Protein AF-A0A1D1ZTF1-F1 (afdb_monomer)

pLDDT: mean 76.75, std 24.44, range [28.95, 98.69]

Structure (mmCIF, N/CA/C/O backbone):
data_AF-A0A1D1ZTF1-F1
#
_entry.id   AF-A0A1D1ZTF1-F1
#
loop_
_atom_site.group_PDB
_atom_site.id
_atom_site.type_symbol
_atom_site.label_atom_id
_atom_site.label_alt_id
_atom_site.label_comp_id
_atom_site.label_asym_id
_atom_site.label_entity_id
_atom_site.label_seq_id
_atom_site.pdbx_PDB_ins_code
_atom_site.Cartn_x
_atom_site.Cartn_y
_atom_site.Cartn_z
_atom_site.occupancy
_atom_site.B_iso_or_equiv
_atom_site.auth_seq_id
_atom_site.auth_comp_id
_atom_site.auth_asym_id
_atom_site.auth_atom_id
_atom_site.pdbx_PDB_model_num
ATOM 1 N N . MET A 1 1 ? 38.968 45.040 3.409 1.00 36.75 1 MET A N 1
ATOM 2 C CA . MET A 1 1 ? 38.190 45.814 2.421 1.00 36.75 1 MET A CA 1
ATOM 3 C C . MET A 1 1 ? 37.223 44.841 1.769 1.00 36.75 1 MET A C 1
ATOM 5 O O . MET A 1 1 ? 37.708 43.877 1.209 1.00 36.75 1 MET A O 1
ATOM 9 N N . SER A 1 2 ? 35.902 44.913 1.820 1.00 35.38 2 SER A N 1
ATOM 10 C CA . SER A 1 2 ? 34.910 45.641 2.610 1.00 35.38 2 SER A CA 1
ATOM 11 C C . SER A 1 2 ? 33.623 44.816 2.429 1.00 35.38 2 SER A C 1
ATOM 13 O O . SER A 1 2 ? 33.361 44.364 1.317 1.00 35.38 2 SER A O 1
ATOM 15 N N . ALA A 1 3 ? 32.843 44.599 3.491 1.00 38.47 3 ALA A N 1
ATOM 16 C CA . ALA A 1 3 ? 31.420 44.255 3.351 1.00 38.47 3 ALA A CA 1
ATOM 17 C C . ALA A 1 3 ? 30.650 45.494 2.837 1.00 38.47 3 ALA A C 1
ATOM 19 O O . ALA A 1 3 ? 31.209 46.597 2.889 1.00 38.47 3 ALA A O 1
ATOM 20 N N . PRO A 1 4 ? 29.412 45.348 2.322 1.00 57.78 4 PRO A N 1
ATOM 21 C CA . PRO A 1 4 ? 28.210 45.328 3.190 1.00 57.78 4 PRO A CA 1
ATOM 22 C C . PRO A 1 4 ? 27.121 44.341 2.679 1.00 57.78 4 PRO A C 1
ATOM 24 O O . PRO A 1 4 ? 27.116 43.972 1.514 1.00 57.78 4 PRO A O 1
ATOM 27 N N . GLN A 1 5 ? 26.300 43.672 3.501 1.00 52.47 5 GLN A N 1
ATOM 28 C CA . GLN A 1 5 ? 25.109 44.107 4.265 1.00 52.47 5 GLN A CA 1
ATOM 29 C C . GLN A 1 5 ? 24.043 44.920 3.505 1.00 52.47 5 GLN A C 1
ATOM 31 O O . GLN A 1 5 ? 24.325 46.028 3.064 1.00 52.47 5 GLN A O 1
ATOM 36 N N . THR A 1 6 ? 22.810 44.378 3.459 1.00 40.84 6 THR A N 1
ATOM 37 C CA . THR A 1 6 ? 21.447 44.994 3.529 1.00 40.84 6 THR A CA 1
ATOM 38 C C . THR A 1 6 ? 20.424 44.033 2.882 1.00 40.84 6 THR A C 1
ATOM 40 O O . THR A 1 6 ? 20.811 43.244 2.031 1.00 40.84 6 THR A O 1
ATOM 43 N N . LEU A 1 7 ? 19.107 44.040 3.116 1.00 35.97 7 LEU A N 1
ATOM 44 C CA . LEU A 1 7 ? 18.221 44.152 4.288 1.00 35.97 7 LEU A CA 1
ATOM 45 C C . LEU A 1 7 ? 16.784 43.839 3.766 1.00 35.97 7 LEU A C 1
ATOM 47 O O . LEU A 1 7 ? 16.438 44.305 2.689 1.00 35.97 7 LEU A O 1
ATOM 51 N N . SER A 1 8 ? 15.970 43.139 4.568 1.00 35.19 8 SER A N 1
ATOM 52 C CA . SER A 1 8 ? 14.495 43.227 4.755 1.00 35.19 8 SER A CA 1
ATOM 53 C C . SER A 1 8 ? 13.398 43.021 3.677 1.00 35.19 8 SER A C 1
ATOM 55 O O . SER A 1 8 ? 13.511 43.412 2.522 1.00 35.19 8 SER A O 1
ATOM 57 N N . CYS A 1 9 ? 12.253 42.566 4.243 1.00 29.69 9 CYS A N 1
ATOM 58 C CA . CYS A 1 9 ? 10.810 42.718 3.909 1.00 29.69 9 CYS A CA 1
ATOM 59 C C . CYS A 1 9 ? 10.133 41.423 3.415 1.00 29.69 9 CYS A C 1
ATOM 61 O O . CYS A 1 9 ? 10.330 41.007 2.284 1.00 29.69 9 CYS A O 1
ATOM 63 N N . ILE A 1 10 ? 9.453 40.634 4.264 1.00 37.91 10 ILE A N 1
ATOM 64 C CA . ILE A 1 10 ? 8.100 40.818 4.855 1.00 37.91 10 ILE A CA 1
ATOM 65 C C . ILE A 1 10 ? 7.046 41.275 3.834 1.00 37.91 10 ILE A C 1
ATOM 67 O O . ILE A 1 10 ? 6.979 42.454 3.503 1.00 37.91 10 ILE A O 1
ATOM 71 N N . ALA A 1 11 ? 6.144 40.357 3.466 1.00 39.59 11 ALA A N 1
ATOM 72 C CA . ALA A 1 11 ? 4.763 40.671 3.100 1.00 39.59 11 ALA A CA 1
ATOM 73 C C . ALA A 1 11 ? 3.834 39.497 3.470 1.00 39.59 11 ALA A C 1
ATOM 75 O O . ALA A 1 11 ? 3.858 38.436 2.849 1.00 39.59 11 ALA A O 1
ATOM 76 N N . LEU A 1 12 ? 3.032 39.715 4.518 1.00 35.59 12 LEU A N 1
ATOM 77 C CA . LEU A 1 12 ? 1.797 38.989 4.816 1.00 35.59 12 LEU A CA 1
ATOM 78 C C . LEU A 1 12 ? 0.781 39.228 3.688 1.00 35.59 12 LEU A C 1
ATOM 80 O O . LEU A 1 12 ? 0.573 40.376 3.300 1.00 35.59 12 LEU A O 1
ATOM 84 N N . LEU A 1 13 ? 0.032 38.198 3.294 1.00 39.81 13 LEU A N 1
ATOM 85 C CA . LEU A 1 13 ? -1.331 38.389 2.796 1.00 39.81 13 LEU A CA 1
ATOM 86 C C . LEU A 1 13 ? -2.253 37.318 3.377 1.00 39.81 13 LEU A C 1
ATOM 88 O O . LEU A 1 13 ? -2.226 36.152 2.996 1.00 39.81 13 LEU A O 1
ATOM 92 N N . ALA A 1 14 ? -3.060 37.762 4.337 1.00 36.38 14 ALA A N 1
ATOM 93 C CA . ALA A 1 14 ? -4.269 37.099 4.779 1.00 36.38 14 ALA A CA 1
ATOM 94 C C . ALA A 1 14 ? -5.395 37.438 3.793 1.00 36.38 14 ALA A C 1
ATOM 96 O O . ALA A 1 14 ? -5.600 38.611 3.480 1.00 36.38 14 ALA A O 1
ATOM 97 N N . LEU A 1 15 ? -6.152 36.435 3.348 1.00 41.47 15 LEU A N 1
ATOM 98 C CA . LEU A 1 15 ? -7.453 36.645 2.723 1.00 41.47 15 LEU A CA 1
ATOM 99 C C . LEU A 1 15 ? -8.479 35.789 3.464 1.00 41.47 15 LEU A C 1
ATOM 101 O O . LEU A 1 15 ? -8.418 34.561 3.453 1.00 41.47 15 LEU A O 1
ATOM 105 N N . ALA A 1 16 ? -9.376 36.473 4.165 1.00 36.28 16 ALA A N 1
ATOM 106 C CA . ALA A 1 16 ? -10.476 35.900 4.913 1.00 36.28 16 ALA A CA 1
ATOM 107 C C . ALA A 1 16 ? -11.794 36.073 4.146 1.00 36.28 16 ALA A C 1
ATOM 109 O O . ALA A 1 16 ? -12.020 37.109 3.528 1.00 36.28 16 ALA A O 1
ATOM 110 N N . CYS A 1 17 ? -12.652 35.066 4.322 1.00 32.75 17 CYS A N 1
ATOM 111 C CA . CYS A 1 17 ? -14.116 35.089 4.321 1.00 32.75 17 CYS A CA 1
ATOM 112 C C . CYS A 1 17 ? -14.867 35.565 3.071 1.00 32.75 17 CYS A C 1
ATOM 114 O O . CYS A 1 17 ? -14.854 36.740 2.734 1.00 32.75 17 CYS A O 1
ATOM 116 N N . LEU A 1 18 ? -15.719 34.673 2.551 1.00 35.53 18 LEU A N 1
ATOM 117 C CA . LEU A 1 18 ? -17.152 34.942 2.368 1.00 35.53 18 LEU A CA 1
ATOM 118 C C . LEU A 1 18 ? -17.914 33.622 2.159 1.00 35.53 18 LEU A C 1
ATOM 120 O O . LEU A 1 18 ? -17.693 32.902 1.191 1.00 35.53 18 LEU A O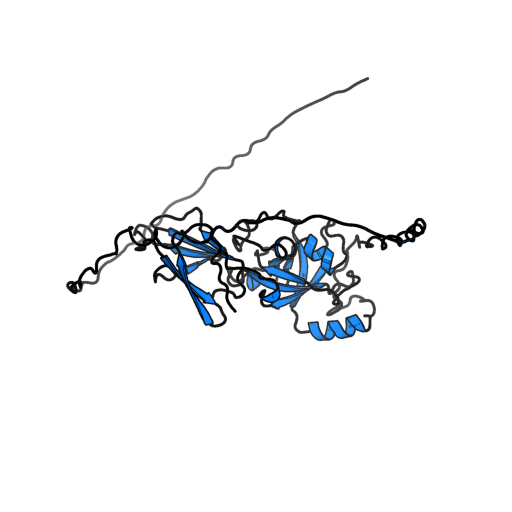 1
ATOM 124 N N . ALA A 1 19 ? -18.822 33.330 3.089 1.00 39.84 19 ALA A N 1
ATOM 125 C CA . ALA A 1 19 ? -19.898 32.353 2.956 1.00 39.84 19 ALA A CA 1
ATOM 126 C C . ALA A 1 19 ? -21.241 33.099 2.900 1.00 39.84 19 ALA A C 1
ATOM 128 O O . ALA A 1 19 ? -21.369 34.166 3.507 1.00 39.84 19 ALA A O 1
ATOM 129 N N . PRO A 1 20 ? -22.257 32.515 2.249 1.00 51.19 20 PRO A N 1
ATOM 130 C CA . PRO A 1 20 ? -23.632 32.576 2.754 1.00 51.19 20 PRO A CA 1
ATOM 131 C C . PRO A 1 20 ? -24.254 31.161 2.786 1.00 51.19 20 PRO A C 1
ATOM 133 O O . PRO A 1 20 ? -24.055 30.357 1.885 1.00 51.19 20 PRO A O 1
ATOM 136 N N . ALA A 1 21 ? -24.802 30.715 3.917 1.00 35.00 21 ALA A N 1
ATOM 137 C CA . ALA A 1 21 ? -26.172 30.931 4.405 1.00 35.00 21 ALA A CA 1
ATOM 138 C C . ALA A 1 21 ? -27.241 30.011 3.764 1.00 35.00 21 ALA A C 1
ATOM 140 O O . ALA A 1 21 ? -27.711 30.244 2.660 1.00 35.00 21 ALA A O 1
ATOM 141 N N . ALA A 1 22 ? -27.618 29.002 4.561 1.00 36.59 22 ALA A N 1
ATOM 142 C CA . ALA A 1 22 ? -28.961 28.494 4.873 1.00 36.59 22 ALA A CA 1
ATOM 143 C C . ALA A 1 22 ? -29.996 28.200 3.764 1.00 36.59 22 ALA A C 1
ATOM 145 O O . ALA A 1 22 ? -30.512 29.097 3.108 1.00 36.59 22 ALA A O 1
ATOM 146 N N . ALA A 1 23 ? -30.503 26.960 3.779 1.00 36.34 23 ALA A N 1
ATOM 147 C CA . ALA A 1 23 ? -31.924 26.682 3.568 1.00 36.34 23 ALA A CA 1
ATOM 148 C C . ALA A 1 23 ? -32.371 25.476 4.414 1.00 36.34 23 ALA A C 1
ATOM 150 O O . ALA A 1 23 ? -31.732 24.426 4.430 1.00 36.34 23 ALA A O 1
ATOM 151 N N . ALA A 1 24 ? -33.460 25.681 5.152 1.00 35.94 24 ALA A N 1
ATOM 152 C CA . ALA A 1 24 ? -34.130 24.732 6.030 1.00 35.94 24 ALA A CA 1
ATOM 153 C C . ALA A 1 24 ? -35.069 23.789 5.252 1.00 35.94 24 ALA A C 1
ATOM 155 O O . ALA A 1 24 ? -35.591 24.165 4.205 1.00 35.94 24 ALA A O 1
ATOM 156 N N . GLY A 1 25 ? -35.354 22.604 5.804 1.00 33.88 25 GLY A N 1
ATOM 157 C CA . GLY A 1 25 ? -36.318 21.663 5.221 1.00 33.88 25 GLY A CA 1
ATOM 158 C C . GLY A 1 25 ? -36.719 20.510 6.146 1.00 33.88 25 GLY A C 1
ATOM 159 O O . GLY A 1 25 ? -36.190 19.416 6.033 1.00 33.88 25 GLY A O 1
ATOM 160 N N . SER A 1 26 ? -37.644 20.803 7.064 1.00 35.59 26 SER A N 1
ATOM 161 C CA . SER A 1 26 ? -38.754 19.967 7.580 1.00 35.59 26 SER A CA 1
ATOM 162 C C . SER A 1 26 ? -38.643 18.431 7.723 1.00 35.59 26 SER A C 1
ATOM 164 O O . SER A 1 26 ? -38.548 17.686 6.752 1.00 35.59 26 SER A O 1
ATOM 166 N N . VAL A 1 27 ? -38.905 17.985 8.960 1.00 40.22 27 VAL A N 1
ATOM 167 C CA . VAL A 1 27 ? -39.308 16.631 9.408 1.00 40.22 27 VAL A CA 1
ATOM 168 C C . VAL A 1 27 ? -40.837 16.449 9.274 1.00 40.22 27 VAL A C 1
ATOM 170 O O . VAL A 1 27 ? -41.570 17.431 9.410 1.00 40.22 27 VAL A O 1
ATOM 173 N N . PRO A 1 28 ? -41.352 15.220 9.052 1.00 52.50 28 PRO A N 1
ATOM 174 C CA . PRO A 1 28 ? -42.219 14.565 10.059 1.00 52.50 28 PRO A CA 1
ATOM 175 C C . PRO A 1 28 ? -41.927 13.042 10.173 1.00 52.50 28 PRO A C 1
ATOM 177 O O . PRO A 1 28 ? -41.668 12.379 9.181 1.00 52.50 28 PRO A O 1
ATOM 180 N N . ARG A 1 29 ? -41.754 12.450 11.365 1.00 37.69 29 ARG A N 1
ATOM 181 C CA . ARG A 1 29 ? -42.732 12.003 12.391 1.00 37.69 29 ARG A CA 1
ATOM 182 C C . ARG A 1 29 ? -43.149 10.513 12.275 1.00 37.69 29 ARG A C 1
ATOM 184 O O . ARG A 1 29 ? -43.946 10.156 11.426 1.00 37.69 29 ARG A O 1
ATOM 191 N N . ALA A 1 30 ? -42.708 9.755 13.290 1.00 35.31 30 ALA A N 1
ATOM 192 C CA . ALA A 1 30 ? -43.351 8.655 14.040 1.00 35.31 30 ALA A CA 1
ATOM 193 C C . ALA A 1 30 ? -43.679 7.282 13.410 1.00 35.31 30 ALA A C 1
ATOM 195 O O . ALA A 1 30 ? -44.481 7.184 12.494 1.00 35.31 30 ALA A O 1
ATOM 196 N N . LEU A 1 31 ? -43.230 6.228 14.116 1.00 38.00 31 LEU A N 1
ATOM 197 C CA . LEU A 1 31 ? -43.927 4.958 14.425 1.00 38.00 31 LEU A CA 1
ATOM 198 C C . LEU A 1 31 ? -43.254 4.358 15.691 1.00 38.00 31 LEU A C 1
ATOM 200 O O . LEU A 1 31 ? -42.045 4.165 15.702 1.00 38.00 31 LEU A O 1
ATOM 204 N N . ARG A 1 32 ? -43.901 4.397 16.872 1.00 36.22 32 ARG A N 1
ATOM 205 C CA . ARG A 1 32 ? -44.591 3.276 17.575 1.00 36.22 32 ARG A CA 1
ATOM 206 C C . ARG A 1 32 ? -43.743 1.992 17.680 1.00 36.22 32 ARG A C 1
ATOM 208 O O . ARG A 1 32 ? -43.503 1.343 16.678 1.00 36.22 32 ARG A O 1
ATOM 215 N N . SER A 1 33 ? -43.131 1.700 18.834 1.00 33.94 33 SER A N 1
ATOM 216 C CA . SER A 1 33 ? -43.660 1.045 20.059 1.00 33.94 33 SER A CA 1
ATOM 217 C C . SER A 1 33 ? -43.757 -0.486 19.985 1.00 33.94 33 SER A C 1
ATOM 219 O O . SER A 1 33 ? -44.618 -0.990 19.272 1.00 33.94 33 SER A O 1
ATOM 221 N N . SER A 1 34 ? -42.943 -1.182 20.790 1.00 36.03 34 SER A N 1
ATOM 222 C CA . SER A 1 34 ? -43.150 -2.481 21.483 1.00 36.03 34 SER A CA 1
ATOM 223 C C . SER A 1 34 ? -41.808 -2.793 22.180 1.00 36.03 34 SER A C 1
ATOM 225 O O . SER A 1 34 ? -40.786 -2.755 21.515 1.00 36.03 34 SER A O 1
ATOM 227 N N . GLY A 1 35 ? -41.646 -2.989 23.488 1.00 31.73 35 GLY A N 1
ATOM 228 C CA . GLY A 1 35 ? -42.541 -3.578 24.474 1.00 31.73 35 GLY A CA 1
ATOM 229 C C . GLY A 1 35 ? -42.132 -5.032 24.716 1.00 31.73 35 GLY A C 1
ATOM 230 O O . GLY A 1 35 ? -42.812 -5.912 24.213 1.00 31.73 35 GLY A O 1
ATOM 231 N N . LEU A 1 36 ? -41.034 -5.282 25.446 1.00 36.34 36 LEU A N 1
ATOM 232 C CA . LEU A 1 36 ? -40.707 -6.591 26.034 1.00 36.34 36 LEU A CA 1
ATOM 233 C C . LEU A 1 36 ? -39.815 -6.413 27.277 1.00 36.34 36 LEU A C 1
ATOM 235 O O . LEU A 1 36 ? -38.816 -5.699 27.256 1.00 36.34 36 LEU A O 1
ATOM 239 N N . ALA A 1 37 ? -40.273 -7.021 28.369 1.00 37.72 37 ALA A N 1
ATOM 240 C CA . ALA A 1 37 ? -39.733 -6.976 29.724 1.00 37.72 37 ALA A CA 1
ATOM 241 C C . ALA A 1 37 ? -38.537 -7.949 29.907 1.00 37.72 37 ALA A C 1
ATOM 243 O O . ALA A 1 37 ? -38.287 -8.775 29.027 1.00 37.72 37 ALA A O 1
ATOM 244 N N . PRO A 1 38 ? -37.787 -7.860 31.025 1.00 38.19 38 PRO A N 1
ATOM 245 C CA . PRO A 1 38 ? -36.425 -8.377 31.130 1.00 38.19 38 PRO A CA 1
ATOM 246 C C . PRO A 1 38 ? -36.368 -9.863 31.503 1.00 38.19 38 PRO A C 1
ATOM 248 O O . PRO A 1 38 ? -37.108 -10.339 32.366 1.00 38.19 38 PRO A O 1
ATOM 251 N N . ALA A 1 39 ? -35.432 -10.586 30.887 1.00 37.16 39 ALA A N 1
ATOM 252 C CA . ALA A 1 39 ? -35.076 -11.942 31.280 1.00 37.16 39 ALA A CA 1
ATOM 253 C C . ALA A 1 39 ? -34.064 -11.935 32.441 1.00 37.16 39 ALA A C 1
ATOM 255 O O . ALA A 1 39 ? -33.098 -11.176 32.461 1.00 37.16 39 ALA A O 1
ATOM 256 N N . ARG A 1 40 ? -34.357 -12.806 33.408 1.00 33.62 40 ARG A N 1
ATOM 257 C CA . ARG A 1 40 ? -33.640 -13.134 34.647 1.00 33.62 40 ARG A CA 1
ATOM 258 C C . ARG A 1 40 ? -32.141 -13.404 34.454 1.00 33.62 40 ARG A C 1
ATOM 260 O O . ARG A 1 40 ? -31.757 -14.169 33.576 1.00 33.62 40 ARG A O 1
ATOM 267 N N . ALA A 1 41 ? -31.344 -12.869 35.378 1.00 34.84 41 ALA A N 1
ATOM 268 C CA . ALA A 1 41 ? -29.961 -13.263 35.634 1.00 34.84 41 ALA A CA 1
ATOM 269 C C . ALA A 1 41 ? -29.879 -14.671 36.262 1.00 34.84 41 ALA A C 1
ATOM 271 O O . ALA A 1 41 ? -30.726 -14.994 37.102 1.00 34.84 41 ALA A O 1
ATOM 272 N N . PRO A 1 42 ? -28.859 -15.475 35.918 1.00 40.91 42 PRO A N 1
ATOM 273 C CA . PRO A 1 42 ? -28.367 -16.547 36.767 1.00 40.91 42 PRO A CA 1
ATOM 274 C C . PRO A 1 42 ? -27.095 -16.146 37.531 1.00 40.91 42 PRO A C 1
ATOM 276 O O . PRO A 1 42 ? -26.385 -15.204 37.181 1.00 40.91 42 PRO A O 1
ATOM 279 N N . ASP A 1 43 ? -26.882 -16.887 38.610 1.00 33.75 43 ASP A N 1
ATOM 280 C CA . ASP A 1 43 ? -26.062 -16.600 39.778 1.00 33.75 43 ASP A CA 1
ATOM 281 C C . ASP A 1 43 ? -24.561 -16.378 39.543 1.00 33.75 43 ASP A C 1
ATOM 283 O O . ASP A 1 43 ? -23.911 -16.994 38.698 1.00 33.75 43 ASP A O 1
ATOM 287 N N . ALA A 1 44 ? -24.006 -15.512 40.393 1.00 35.88 44 ALA A N 1
ATOM 288 C CA . ALA A 1 44 ? -22.583 -15.265 40.541 1.00 35.88 44 ALA A CA 1
ATOM 289 C C . ALA A 1 44 ? -21.863 -16.502 41.105 1.00 35.88 44 ALA A C 1
ATOM 291 O O . ALA A 1 44 ? -22.109 -16.914 42.239 1.00 35.88 44 ALA A O 1
ATOM 292 N N . ALA A 1 45 ? -20.922 -17.050 40.336 1.00 39.44 45 ALA A N 1
ATOM 293 C CA . ALA A 1 45 ? -19.908 -17.964 40.846 1.00 39.44 45 ALA A CA 1
ATOM 294 C C . ALA A 1 45 ? -18.691 -17.155 41.322 1.00 39.44 45 ALA A C 1
ATOM 296 O O . ALA A 1 45 ? -18.168 -16.300 40.608 1.00 39.44 45 ALA A O 1
ATOM 297 N N . ALA A 1 46 ? -18.284 -17.415 42.562 1.00 41.66 46 ALA A N 1
ATOM 298 C CA . ALA A 1 46 ? -17.220 -16.729 43.279 1.00 41.66 46 ALA A CA 1
ATOM 299 C C . ALA A 1 46 ? -15.843 -16.869 42.602 1.00 41.66 46 ALA A C 1
ATOM 301 O O . ALA A 1 46 ? -15.453 -17.955 42.171 1.00 41.66 46 ALA A O 1
ATOM 302 N N . ALA A 1 47 ? -15.087 -15.769 42.571 1.00 40.97 47 ALA A N 1
ATOM 303 C CA . ALA A 1 47 ? -13.677 -15.754 42.195 1.00 40.97 47 ALA A CA 1
ATOM 304 C C . ALA A 1 47 ? -12.792 -16.304 43.338 1.00 40.97 47 ALA A C 1
ATOM 306 O O . ALA A 1 47 ? -13.081 -16.032 44.508 1.00 40.97 47 ALA A O 1
ATOM 307 N N . PRO A 1 48 ? -11.709 -17.045 43.035 1.00 39.62 48 PRO A N 1
ATOM 308 C CA . PRO A 1 48 ? -10.752 -17.509 44.035 1.00 39.62 48 PRO A CA 1
ATOM 309 C C . PRO A 1 48 ? -9.851 -16.367 44.537 1.00 39.62 48 PRO A C 1
ATOM 311 O O . PRO A 1 48 ? -9.510 -15.439 43.804 1.00 39.62 48 PRO A O 1
ATOM 314 N N . THR A 1 49 ? -9.483 -16.445 45.815 1.00 42.59 49 THR A N 1
ATOM 315 C CA . THR A 1 49 ? -8.670 -15.472 46.556 1.00 42.59 49 THR A CA 1
ATOM 316 C C . THR A 1 49 ? -7.173 -15.520 46.187 1.00 42.59 49 THR A C 1
ATOM 318 O O . THR A 1 49 ? -6.699 -16.537 45.677 1.00 42.59 49 THR A O 1
ATOM 321 N N . PRO A 1 50 ? -6.384 -14.458 46.471 1.00 41.81 50 PRO A N 1
ATOM 322 C CA . PRO A 1 50 ? -5.009 -14.275 45.974 1.00 41.81 50 PRO A CA 1
ATOM 323 C C . PRO A 1 50 ? -3.919 -15.101 46.689 1.00 41.81 50 PRO A C 1
ATOM 325 O O . PRO A 1 50 ? -2.759 -14.700 46.707 1.00 41.81 50 PRO A O 1
ATOM 328 N N . GLU A 1 51 ? -4.253 -16.237 47.304 1.00 43.88 51 GLU A N 1
ATOM 329 C CA . GLU A 1 51 ? -3.359 -16.928 48.252 1.00 43.88 51 GLU A CA 1
ATOM 330 C C . GLU A 1 51 ? -2.752 -18.244 47.717 1.00 43.88 51 GLU A C 1
ATOM 332 O O . GLU A 1 51 ? -2.007 -18.916 48.426 1.00 43.88 51 GLU A O 1
ATOM 337 N N . SER A 1 52 ? -3.005 -18.617 46.454 1.00 41.81 52 SER A N 1
ATOM 338 C CA . SER A 1 52 ? -2.558 -19.905 45.885 1.00 41.81 52 SER A CA 1
ATOM 339 C C . SER A 1 52 ? -1.367 -19.850 44.913 1.00 41.81 52 SER A C 1
ATOM 341 O O . SER A 1 52 ? -0.998 -20.884 44.366 1.00 41.81 52 SER A O 1
ATOM 343 N N . LEU A 1 53 ? -0.711 -18.698 44.717 1.00 41.62 53 LEU A N 1
ATOM 344 C CA . LEU A 1 53 ? 0.399 -18.549 43.749 1.00 41.62 53 LEU A CA 1
ATOM 345 C C . LEU A 1 53 ? 1.798 -18.380 44.372 1.00 41.62 53 LEU A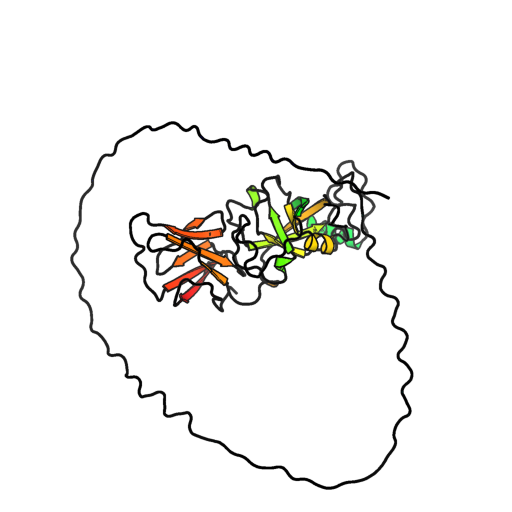 C 1
ATOM 347 O O . LEU A 1 53 ? 2.770 -18.189 43.649 1.00 41.62 53 LEU A O 1
ATOM 351 N N . ALA A 1 54 ? 1.933 -18.488 45.697 1.00 38.84 54 ALA A N 1
ATOM 352 C CA . ALA A 1 54 ? 3.197 -18.236 46.402 1.00 38.84 54 ALA A CA 1
ATOM 353 C C . ALA A 1 54 ? 3.916 -19.494 46.937 1.00 38.84 54 ALA A C 1
ATOM 355 O O . ALA A 1 54 ? 4.831 -19.360 47.748 1.00 38.84 54 ALA A O 1
ATOM 356 N N . ARG A 1 55 ? 3.531 -20.716 46.528 1.00 39.53 55 ARG A N 1
ATOM 357 C CA . ARG A 1 55 ? 4.069 -21.957 47.131 1.00 39.53 55 ARG A CA 1
ATOM 358 C C . ARG A 1 55 ? 4.962 -22.855 46.269 1.00 39.53 55 ARG A C 1
ATOM 360 O O . ARG A 1 55 ? 5.601 -23.718 46.856 1.00 39.53 55 ARG A O 1
ATOM 367 N N . ASP A 1 56 ? 5.129 -22.602 44.970 1.00 39.84 56 ASP A N 1
ATOM 368 C CA . ASP A 1 56 ? 5.819 -23.562 44.078 1.00 39.84 56 ASP A CA 1
ATOM 369 C C . ASP A 1 56 ? 7.153 -23.089 43.460 1.00 39.84 56 ASP A C 1
ATOM 371 O O . ASP A 1 56 ? 7.617 -23.658 42.478 1.00 39.84 56 ASP A O 1
ATOM 375 N N . LEU A 1 57 ? 7.838 -22.093 44.040 1.00 38.16 57 LEU A N 1
ATOM 376 C CA . LEU A 1 57 ? 9.157 -21.633 43.545 1.00 38.16 57 LEU A CA 1
ATOM 377 C C . LEU A 1 57 ? 10.275 -21.626 44.600 1.00 38.16 57 LEU A C 1
ATOM 379 O O . LEU A 1 57 ? 11.241 -20.873 44.498 1.00 38.16 57 LEU A O 1
ATOM 383 N N . ALA A 1 58 ? 10.183 -22.500 45.602 1.00 38.94 58 ALA A N 1
ATOM 384 C CA . ALA A 1 58 ? 11.244 -22.708 46.586 1.00 38.94 58 ALA A CA 1
ATOM 385 C C . ALA A 1 58 ? 11.731 -24.164 46.579 1.00 38.94 58 ALA A C 1
ATOM 387 O O . ALA A 1 58 ? 11.498 -24.909 47.526 1.00 38.94 58 ALA A O 1
ATOM 388 N N . ALA A 1 59 ? 12.426 -24.576 45.515 1.00 36.16 59 ALA A N 1
ATOM 389 C CA . ALA A 1 59 ? 13.280 -25.760 45.557 1.00 36.16 59 ALA A CA 1
ATOM 390 C C . ALA A 1 59 ? 14.403 -25.688 44.509 1.00 36.16 59 ALA A C 1
ATOM 392 O O . ALA A 1 59 ? 14.152 -25.416 43.340 1.00 36.16 59 ALA A O 1
ATOM 393 N N . ALA A 1 60 ? 15.613 -26.028 44.966 1.00 36.06 60 ALA A N 1
ATOM 394 C CA . ALA A 1 60 ? 16.831 -26.347 44.213 1.00 36.06 60 ALA A CA 1
ATOM 395 C C . ALA A 1 60 ? 17.779 -25.190 43.834 1.00 36.06 60 ALA A C 1
ATOM 397 O O . ALA A 1 60 ? 17.971 -24.846 42.672 1.00 36.06 60 ALA A O 1
ATOM 398 N N . SER A 1 61 ? 18.493 -24.688 44.845 1.00 36.88 61 SER A N 1
ATOM 399 C CA . SER A 1 61 ? 19.866 -24.196 44.705 1.00 36.88 61 SER A CA 1
ATOM 400 C C . SER A 1 61 ? 20.851 -25.347 44.961 1.00 36.88 61 SER A C 1
ATOM 402 O O . SER A 1 61 ? 20.809 -25.979 46.015 1.00 36.88 61 SER A O 1
ATOM 404 N N . VAL A 1 62 ? 21.760 -25.619 44.018 1.00 38.59 62 VAL A N 1
ATOM 405 C CA . VAL A 1 62 ? 22.957 -26.444 44.256 1.00 38.59 62 VAL A CA 1
ATOM 406 C C . VAL A 1 62 ? 24.167 -25.754 43.631 1.00 38.59 62 VAL A C 1
ATOM 408 O O . VAL A 1 62 ? 24.196 -25.458 42.441 1.00 38.59 62 VAL A O 1
ATOM 411 N N . SER A 1 63 ? 25.147 -25.494 44.491 1.00 37.31 63 SER A N 1
ATOM 412 C CA . SER A 1 63 ? 26.504 -25.023 44.221 1.00 37.31 63 SER A CA 1
ATOM 413 C C . SER A 1 63 ? 27.468 -26.202 44.378 1.00 37.31 63 SER A C 1
ATOM 415 O O . SER A 1 63 ? 27.263 -26.988 45.302 1.00 37.31 63 SER A O 1
ATOM 417 N N . GLN A 1 64 ? 28.487 -26.302 43.513 1.00 34.12 64 GLN A N 1
ATOM 418 C CA . GLN A 1 64 ? 29.846 -26.847 43.751 1.00 34.12 64 GLN A CA 1
ATOM 419 C C . GLN A 1 64 ? 30.610 -26.831 42.404 1.00 34.12 64 GLN A C 1
ATOM 421 O O . GLN A 1 64 ? 30.102 -27.339 41.413 1.00 34.12 64 GLN A O 1
ATOM 426 N N . ALA A 1 65 ? 31.665 -26.026 42.234 1.00 32.38 65 ALA A N 1
ATOM 427 C CA . ALA A 1 65 ? 33.061 -26.180 42.683 1.00 32.38 65 ALA A CA 1
ATOM 428 C C . ALA A 1 65 ? 33.959 -26.879 41.631 1.00 32.38 65 ALA A C 1
ATOM 430 O O . ALA A 1 65 ? 33.722 -28.020 41.245 1.00 32.38 65 ALA A O 1
ATOM 431 N N . GLU A 1 66 ? 34.990 -26.151 41.183 1.00 39.50 66 GLU A N 1
ATOM 432 C CA . GLU A 1 66 ? 36.090 -26.578 40.299 1.00 39.50 66 GLU A CA 1
ATOM 433 C C . GLU A 1 66 ? 36.960 -27.697 40.895 1.00 39.50 66 GLU A C 1
ATOM 435 O O . GLU A 1 66 ? 37.139 -27.766 42.115 1.00 39.50 66 GLU A O 1
ATOM 440 N N . PRO A 1 67 ? 37.667 -28.444 40.028 1.00 38.03 67 PRO A N 1
ATOM 441 C CA . PRO A 1 67 ? 39.008 -28.910 40.354 1.00 38.03 67 PRO A CA 1
ATOM 442 C C . PRO A 1 67 ? 40.065 -28.471 39.326 1.00 38.03 67 PRO A C 1
ATOM 444 O O . PRO A 1 67 ? 39.861 -28.516 38.113 1.00 38.03 67 PRO A O 1
ATOM 447 N N . ALA A 1 68 ? 41.233 -28.100 39.852 1.00 33.78 68 ALA A N 1
ATOM 448 C CA . ALA A 1 68 ? 42.439 -27.721 39.124 1.00 33.78 68 ALA A CA 1
ATOM 449 C C . ALA A 1 68 ? 43.518 -28.830 39.127 1.00 33.78 68 ALA A C 1
ATOM 451 O O . ALA A 1 68 ? 43.544 -29.667 40.029 1.00 33.78 68 ALA A O 1
ATOM 452 N N . LEU A 1 69 ? 44.470 -28.676 38.184 1.00 31.70 69 LEU A N 1
ATOM 453 C CA . LEU A 1 69 ? 45.816 -29.290 38.017 1.00 31.70 69 LEU A CA 1
ATOM 454 C C . LEU A 1 69 ? 45.869 -30.688 37.351 1.00 31.70 69 LEU A C 1
ATOM 456 O O . LEU A 1 69 ? 45.052 -31.543 37.648 1.00 31.70 69 LEU A O 1
ATOM 460 N N . ALA A 1 70 ? 46.807 -31.029 36.447 1.00 31.34 70 ALA A N 1
ATOM 461 C CA . ALA A 1 70 ? 48.196 -30.572 36.241 1.00 31.34 70 ALA A CA 1
ATOM 462 C C . ALA A 1 70 ? 48.734 -30.917 34.797 1.00 31.34 70 ALA A C 1
ATOM 464 O O . ALA A 1 70 ? 47.975 -31.471 34.004 1.00 31.34 70 ALA A O 1
ATOM 465 N N . PRO A 1 71 ? 50.008 -30.601 34.432 1.00 47.12 71 PRO A N 1
ATOM 466 C CA . PRO A 1 71 ? 50.451 -30.276 33.057 1.00 47.12 71 PRO A CA 1
ATOM 467 C C . PRO A 1 71 ? 51.316 -31.314 32.291 1.00 47.12 71 PRO A C 1
ATOM 469 O O . PRO A 1 71 ? 51.942 -32.187 32.887 1.00 47.12 71 PRO A O 1
ATOM 472 N N . GLY A 1 72 ? 51.476 -31.064 30.974 1.00 28.95 72 GLY A N 1
ATOM 473 C CA . GLY A 1 72 ? 52.639 -31.410 30.118 1.00 28.95 72 GLY A CA 1
ATOM 474 C C . GLY A 1 72 ? 52.329 -32.302 28.895 1.00 28.95 72 GLY A C 1
ATOM 475 O O . GLY A 1 72 ? 51.279 -32.935 28.881 1.00 28.95 72 GLY A O 1
ATOM 476 N N . PRO A 1 73 ? 53.259 -32.508 27.930 1.00 39.91 73 PRO A N 1
ATOM 477 C CA . PRO A 1 73 ? 54.263 -31.614 27.316 1.00 39.91 73 PRO A CA 1
ATOM 478 C C . PRO A 1 73 ? 54.244 -31.674 25.749 1.00 39.91 73 PRO A C 1
ATOM 480 O O . PRO A 1 73 ? 53.545 -32.501 25.178 1.00 39.91 73 PRO A O 1
ATOM 483 N N . PHE A 1 74 ? 55.082 -30.865 25.066 1.00 32.12 74 PHE A N 1
ATOM 484 C CA . PHE A 1 74 ? 55.348 -30.831 23.595 1.00 32.12 74 PHE A CA 1
ATOM 485 C C . PHE A 1 74 ? 54.227 -30.237 22.707 1.00 32.12 74 PHE A C 1
ATOM 487 O O . PHE A 1 74 ? 53.057 -30.472 22.943 1.00 32.12 74 PHE A O 1
ATOM 494 N N . ALA A 1 75 ? 54.453 -29.490 21.623 1.00 31.88 75 ALA A N 1
ATOM 495 C CA . ALA A 1 75 ? 55.618 -28.891 20.979 1.00 31.88 75 ALA A CA 1
ATOM 496 C C . ALA A 1 75 ? 55.104 -27.927 19.878 1.00 31.88 75 ALA A C 1
ATOM 498 O O . ALA A 1 75 ? 53.999 -28.101 19.371 1.00 31.88 75 ALA A O 1
ATOM 499 N N . SER A 1 76 ? 55.965 -26.990 19.467 1.00 36.69 76 SER A N 1
ATOM 500 C CA . SER A 1 76 ? 55.975 -26.325 18.148 1.00 36.69 76 SER A CA 1
ATOM 501 C C . SER A 1 76 ? 54.958 -25.202 17.880 1.00 36.69 76 SER A C 1
ATOM 503 O O . SER A 1 76 ? 53.829 -25.422 17.454 1.00 36.69 76 SER A O 1
ATOM 505 N N . LEU A 1 77 ? 55.436 -23.961 18.013 1.00 37.19 77 LEU A N 1
ATOM 506 C CA . LEU A 1 77 ? 54.841 -22.770 17.397 1.00 37.19 77 LEU A CA 1
ATOM 507 C C . LEU A 1 77 ? 55.052 -22.802 15.869 1.00 37.19 77 LEU A C 1
ATOM 509 O O . LEU A 1 77 ? 56.198 -22.971 15.440 1.00 37.19 77 LEU A O 1
ATOM 513 N N . PRO A 1 78 ? 54.021 -22.580 15.034 1.00 40.31 78 PRO A N 1
ATOM 514 C CA . PRO A 1 78 ? 54.228 -22.236 13.637 1.00 40.31 78 PRO A CA 1
ATOM 515 C C . PRO A 1 78 ? 54.566 -20.744 13.472 1.00 40.31 78 PRO A C 1
ATOM 517 O O . PRO A 1 78 ? 54.091 -19.881 14.209 1.00 40.31 78 PRO A O 1
ATOM 520 N N . SER A 1 79 ? 55.421 -20.484 12.479 1.00 51.53 79 SER A N 1
ATOM 521 C CA . SER A 1 79 ? 55.868 -19.174 11.979 1.00 51.53 79 SER A CA 1
ATOM 522 C C . SER A 1 79 ? 54.728 -18.188 11.677 1.00 51.53 79 SER A C 1
ATOM 524 O O . SER A 1 79 ? 53.603 -18.620 11.420 1.00 51.53 79 SER A O 1
ATOM 526 N N . PRO A 1 80 ? 55.015 -16.869 11.625 1.00 45.97 80 PRO A N 1
ATOM 527 C CA . PRO A 1 80 ? 54.021 -15.858 11.284 1.00 45.97 80 PRO A CA 1
ATOM 528 C C . PRO A 1 80 ? 53.444 -16.124 9.890 1.00 45.97 80 PRO A C 1
ATOM 530 O O . PRO A 1 80 ? 54.175 -16.239 8.904 1.00 45.97 80 PRO A O 1
ATOM 533 N N . ALA A 1 81 ? 52.119 -16.251 9.840 1.00 47.19 81 ALA A N 1
ATOM 534 C CA . ALA A 1 81 ? 51.358 -16.433 8.618 1.00 47.19 81 ALA A CA 1
ATOM 535 C C . ALA A 1 81 ? 51.638 -15.292 7.630 1.00 47.19 81 ALA A C 1
ATOM 537 O O . ALA A 1 81 ? 51.747 -14.124 8.010 1.00 47.19 81 ALA A O 1
ATOM 538 N N . ALA A 1 82 ? 51.753 -15.663 6.356 1.00 50.84 82 ALA A N 1
ATOM 539 C CA . ALA A 1 82 ? 51.863 -14.744 5.237 1.00 50.84 82 ALA A CA 1
ATOM 540 C C . ALA A 1 82 ? 50.750 -13.684 5.277 1.00 50.84 82 ALA A C 1
ATOM 542 O O . ALA A 1 82 ? 49.615 -13.971 5.665 1.00 50.84 82 ALA A O 1
ATOM 543 N N . ALA A 1 83 ? 51.092 -12.462 4.859 1.00 49.97 83 ALA A N 1
ATOM 544 C CA . ALA A 1 83 ? 50.143 -11.366 4.730 1.00 49.97 83 ALA A CA 1
ATOM 545 C C . ALA A 1 83 ? 48.921 -11.796 3.890 1.00 49.97 83 ALA A C 1
ATOM 547 O O . ALA A 1 83 ? 49.096 -12.501 2.889 1.00 49.97 83 ALA A O 1
ATOM 548 N N . PRO A 1 84 ? 47.697 -11.388 4.276 1.00 49.16 84 PRO A N 1
ATOM 549 C CA . PRO A 1 84 ? 46.501 -11.706 3.511 1.00 49.16 84 PRO A CA 1
ATOM 550 C C . PRO A 1 84 ? 46.623 -11.146 2.083 1.00 49.16 84 PRO A C 1
ATOM 552 O O . PRO A 1 84 ? 47.209 -10.073 1.896 1.00 49.16 84 PRO A O 1
ATOM 555 N N . PRO A 1 85 ? 46.096 -11.855 1.069 1.00 50.56 85 PRO A N 1
ATOM 556 C CA . PRO A 1 85 ? 46.114 -11.374 -0.305 1.00 50.56 85 PRO A CA 1
ATOM 557 C C . PRO A 1 85 ? 45.429 -10.007 -0.388 1.00 50.56 85 PRO A C 1
ATOM 559 O O . PRO A 1 85 ? 44.424 -9.764 0.282 1.00 50.56 85 PRO A O 1
ATOM 562 N N . ALA A 1 86 ? 46.002 -9.116 -1.200 1.00 53.69 86 ALA A N 1
ATOM 563 C CA . ALA A 1 86 ? 45.457 -7.789 -1.449 1.00 53.69 86 ALA A CA 1
ATOM 564 C C . ALA A 1 86 ? 43.966 -7.889 -1.803 1.00 53.69 86 ALA A C 1
ATOM 566 O O . ALA A 1 86 ? 43.577 -8.705 -2.643 1.00 53.69 86 ALA A O 1
ATOM 567 N N . ALA A 1 87 ? 43.147 -7.077 -1.130 1.00 48.41 87 ALA A N 1
ATOM 568 C CA . ALA A 1 87 ? 41.717 -7.000 -1.378 1.00 48.41 87 ALA A CA 1
ATOM 569 C C . ALA A 1 87 ? 41.459 -6.784 -2.875 1.00 48.41 87 ALA A C 1
ATOM 571 O O . ALA A 1 87 ? 42.120 -5.957 -3.511 1.00 48.41 87 ALA A O 1
ATOM 572 N N . ALA A 1 88 ? 40.514 -7.545 -3.430 1.00 46.66 88 ALA A N 1
ATOM 573 C CA . ALA A 1 88 ? 40.057 -7.346 -4.797 1.00 46.66 88 ALA A CA 1
ATOM 574 C C . ALA A 1 88 ? 39.650 -5.872 -4.997 1.00 46.66 88 ALA A C 1
ATOM 576 O O . ALA A 1 88 ? 39.119 -5.262 -4.060 1.00 46.66 88 ALA A O 1
ATOM 577 N N . PRO A 1 89 ? 39.902 -5.283 -6.182 1.00 44.62 89 PRO A N 1
ATOM 578 C CA . PRO A 1 89 ? 39.462 -3.924 -6.459 1.00 44.62 89 PRO A CA 1
ATOM 579 C C . PRO A 1 89 ? 37.945 -3.825 -6.235 1.00 44.62 89 PRO A C 1
ATOM 581 O O . PRO A 1 89 ? 37.224 -4.773 -6.567 1.00 44.62 89 PRO A O 1
ATOM 584 N N . PRO A 1 90 ? 37.453 -2.715 -5.652 1.00 42.34 90 PRO A N 1
ATOM 585 C CA . PRO A 1 90 ? 36.025 -2.526 -5.457 1.00 42.34 90 PRO A CA 1
ATOM 586 C C . PRO A 1 90 ? 35.303 -2.639 -6.809 1.00 42.34 90 PRO A C 1
ATOM 588 O O . PRO A 1 90 ? 35.875 -2.246 -7.834 1.00 42.34 90 PRO A O 1
ATOM 591 N N . PRO A 1 91 ? 34.073 -3.184 -6.836 1.00 41.31 91 PRO A N 1
ATOM 592 C CA . PRO A 1 91 ? 33.286 -3.216 -8.060 1.00 41.31 91 PRO A CA 1
ATOM 593 C C . PRO A 1 91 ? 33.165 -1.793 -8.630 1.00 41.31 91 PRO A C 1
ATOM 595 O O . PRO A 1 91 ? 33.138 -0.829 -7.857 1.00 41.31 91 PRO A O 1
ATOM 598 N N . PRO A 1 92 ? 33.126 -1.636 -9.965 1.00 41.94 92 PRO A N 1
ATOM 599 C CA . PRO A 1 92 ? 32.937 -0.327 -10.574 1.00 41.94 92 PRO A CA 1
ATOM 600 C C . PRO A 1 92 ? 31.653 0.306 -10.028 1.00 41.94 92 PRO A C 1
ATOM 602 O O . PRO A 1 92 ? 30.622 -0.362 -9.939 1.00 41.94 92 PRO A O 1
ATOM 605 N N . SER A 1 93 ? 31.722 1.583 -9.646 1.00 43.75 93 SER A N 1
ATOM 606 C CA . SER A 1 93 ? 30.544 2.338 -9.219 1.00 43.75 93 SER A CA 1
ATOM 607 C C . SER A 1 93 ? 29.456 2.265 -10.300 1.00 43.75 93 SER A C 1
ATOM 609 O O . SER A 1 93 ? 29.798 2.370 -11.486 1.00 43.75 93 SER A O 1
ATOM 611 N N . PRO A 1 94 ? 28.170 2.103 -9.932 1.00 52.91 94 PRO A N 1
ATOM 612 C CA . PRO A 1 94 ? 27.083 2.056 -10.902 1.00 52.91 94 PRO A CA 1
ATOM 613 C C . PRO A 1 94 ? 27.136 3.301 -11.789 1.00 52.91 94 PRO A C 1
ATOM 615 O O . PRO A 1 94 ? 27.304 4.428 -11.313 1.00 52.91 94 PRO A O 1
ATOM 618 N N . THR A 1 95 ? 27.082 3.087 -13.102 1.00 53.50 95 THR A N 1
ATOM 619 C CA . THR A 1 95 ? 27.086 4.181 -14.073 1.00 53.50 95 THR A CA 1
ATOM 620 C C . THR A 1 95 ? 25.659 4.684 -14.184 1.00 53.50 95 THR A C 1
ATOM 622 O O . THR A 1 95 ? 24.858 4.136 -14.933 1.00 53.50 95 THR A O 1
ATOM 625 N N . TRP A 1 96 ? 25.327 5.688 -13.383 1.00 56.59 96 TRP A N 1
ATOM 626 C CA . TRP A 1 96 ? 23.975 6.216 -13.355 1.00 56.59 96 TRP A CA 1
ATOM 627 C C . TRP A 1 96 ? 23.612 6.907 -14.673 1.00 56.59 96 TRP A C 1
ATOM 629 O O . TRP A 1 96 ? 24.379 7.724 -15.191 1.00 56.59 96 TRP A O 1
ATOM 639 N N . VAL A 1 97 ? 22.424 6.618 -15.203 1.00 60.44 97 VAL A N 1
ATOM 640 C CA . VAL A 1 97 ? 21.878 7.359 -16.349 1.00 60.44 97 VAL A CA 1
ATOM 641 C C . VAL A 1 97 ? 21.337 8.714 -15.878 1.00 60.44 97 VAL A C 1
ATOM 643 O O . VAL A 1 97 ? 20.613 8.768 -14.889 1.00 60.44 97 VAL A O 1
ATOM 646 N N . THR A 1 98 ? 21.692 9.806 -16.573 1.00 55.47 98 THR A N 1
ATOM 647 C CA . THR A 1 98 ? 21.448 11.194 -16.119 1.00 55.47 98 THR A CA 1
ATOM 648 C C . THR A 1 98 ? 20.580 12.056 -17.056 1.00 55.47 98 THR A C 1
ATOM 650 O O . THR A 1 98 ? 20.476 13.266 -16.855 1.00 55.47 98 THR A O 1
ATOM 653 N N . SER A 1 99 ? 19.935 11.482 -18.084 1.00 51.41 99 SER A N 1
ATOM 654 C CA . SER A 1 99 ? 19.026 12.232 -18.975 1.00 51.41 99 SER A CA 1
ATOM 655 C C . SER A 1 99 ? 17.900 11.373 -19.558 1.00 51.41 99 SER A C 1
ATOM 657 O O . SER A 1 99 ? 18.174 10.275 -20.040 1.00 51.41 99 SER A O 1
ATOM 659 N N . TYR A 1 100 ? 16.677 11.916 -19.629 1.00 59.19 100 TYR A N 1
ATOM 660 C CA . TYR A 1 100 ? 15.518 11.275 -20.267 1.00 59.19 100 TYR A CA 1
ATOM 661 C C . TYR A 1 100 ? 14.828 12.272 -21.194 1.00 59.19 100 TYR A C 1
ATOM 663 O O . TYR A 1 100 ? 14.382 13.325 -20.747 1.00 59.19 100 TYR A O 1
ATOM 671 N N . THR A 1 101 ? 14.735 11.965 -22.486 1.00 54.88 101 THR A N 1
ATOM 672 C CA . THR A 1 101 ? 13.91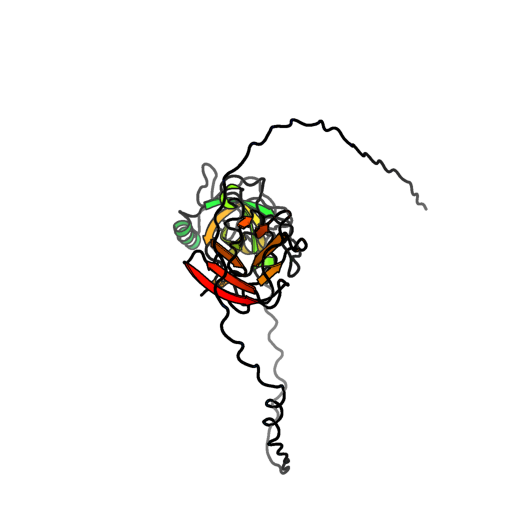4 12.759 -23.422 1.00 54.88 101 THR A CA 1
ATOM 673 C C . THR A 1 101 ? 12.807 11.947 -24.083 1.00 54.88 101 THR A C 1
ATOM 675 O O . THR A 1 101 ? 11.828 12.545 -24.508 1.00 54.88 101 THR A O 1
ATOM 678 N N . ASN A 1 102 ? 12.891 10.609 -24.104 1.00 71.44 102 ASN A N 1
ATOM 679 C CA . ASN A 1 102 ? 11.883 9.755 -24.735 1.00 71.44 102 ASN A CA 1
ATOM 680 C C . ASN A 1 102 ? 11.583 8.513 -23.885 1.00 71.44 102 ASN A C 1
ATOM 682 O O . ASN A 1 102 ? 12.388 7.586 -23.836 1.00 71.44 102 ASN A O 1
ATOM 686 N N . LEU A 1 103 ? 10.406 8.485 -23.256 1.00 85.62 103 LEU A N 1
ATOM 687 C CA . LEU A 1 103 ? 9.879 7.309 -22.557 1.00 85.62 103 LEU A CA 1
ATOM 688 C C . LEU A 1 103 ? 9.559 6.212 -23.575 1.00 85.62 103 LEU A C 1
ATOM 690 O O . LEU A 1 103 ? 8.591 6.340 -24.327 1.00 85.62 103 LEU A O 1
ATOM 694 N N . THR A 1 104 ? 10.344 5.138 -23.596 1.00 89.81 104 THR A N 1
ATOM 695 C CA . THR A 1 104 ? 10.173 4.048 -24.569 1.00 89.81 104 THR A CA 1
ATOM 696 C C . THR A 1 104 ? 10.139 2.718 -23.837 1.00 89.81 104 THR A C 1
ATOM 698 O O . THR A 1 104 ? 11.119 2.337 -23.210 1.00 89.81 104 THR A O 1
ATOM 701 N N . SER A 1 105 ? 9.018 1.997 -23.915 1.00 90.56 105 SER A N 1
ATOM 702 C CA . SER A 1 105 ? 8.887 0.657 -23.327 1.00 90.56 105 SER A CA 1
ATOM 703 C C . SER A 1 105 ? 9.465 -0.400 -24.269 1.00 90.56 105 SER A C 1
ATOM 705 O O . SER A 1 105 ? 9.147 -0.412 -25.456 1.00 90.56 105 SER A O 1
ATOM 707 N N . PHE A 1 106 ? 10.242 -1.342 -23.741 1.00 90.19 106 PHE A N 1
ATOM 708 C CA . PHE A 1 106 ? 10.645 -2.552 -24.459 1.00 90.19 106 PHE A CA 1
ATOM 709 C C . PHE A 1 106 ? 9.460 -3.457 -24.817 1.00 90.19 106 PHE A C 1
ATOM 711 O O . PHE A 1 106 ? 9.514 -4.164 -25.822 1.00 90.19 106 PHE A O 1
ATOM 718 N N . LEU A 1 107 ? 8.395 -3.447 -24.010 1.00 88.94 107 LEU A N 1
ATOM 719 C CA . LEU A 1 107 ? 7.205 -4.274 -24.232 1.00 88.94 107 LEU A CA 1
ATOM 720 C C . LEU A 1 107 ? 6.251 -3.653 -25.257 1.00 88.94 107 LEU A C 1
ATOM 722 O O . LEU A 1 107 ? 5.503 -4.369 -25.921 1.00 88.94 107 LEU A O 1
ATOM 726 N N . ASN A 1 108 ? 6.266 -2.325 -25.382 1.00 86.94 108 ASN A N 1
ATOM 727 C CA . ASN A 1 108 ? 5.452 -1.589 -26.341 1.00 86.94 108 ASN A CA 1
ATOM 728 C C . ASN A 1 108 ? 6.179 -0.312 -26.809 1.00 86.94 108 ASN A C 1
ATOM 730 O O . ASN A 1 108 ? 5.891 0.780 -26.310 1.00 86.94 108 ASN A O 1
ATOM 734 N N . PRO A 1 109 ? 7.129 -0.429 -27.754 1.00 82.06 109 PRO A N 1
ATOM 735 C CA . PRO A 1 109 ? 7.928 0.710 -28.208 1.00 82.06 109 PRO A CA 1
ATOM 736 C C . PRO A 1 109 ? 7.159 1.657 -29.143 1.00 82.06 109 PRO A C 1
ATOM 738 O O . PRO A 1 109 ? 7.639 2.746 -29.456 1.00 82.06 109 PRO A O 1
ATOM 741 N N . GLY A 1 110 ? 5.964 1.268 -29.605 1.00 83.38 110 GLY A N 1
ATOM 742 C CA . GLY A 1 110 ? 5.202 2.027 -30.592 1.00 83.38 110 GLY A CA 1
ATOM 743 C C . GLY A 1 110 ? 6.003 2.223 -31.882 1.00 83.38 110 GLY A C 1
ATOM 744 O O . GLY A 1 110 ? 6.368 1.256 -32.547 1.00 83.38 110 GLY A O 1
ATOM 745 N N . THR A 1 111 ? 6.268 3.482 -32.236 1.00 78.00 111 THR A N 1
ATOM 746 C CA . THR A 1 111 ? 7.099 3.869 -33.391 1.00 78.00 111 THR A CA 1
ATOM 747 C C . THR A 1 111 ? 8.544 4.209 -33.018 1.00 78.00 111 THR A C 1
ATOM 749 O O . THR A 1 111 ? 9.353 4.470 -33.910 1.00 78.00 111 THR A O 1
ATOM 752 N N . ALA A 1 112 ? 8.880 4.232 -31.725 1.00 80.62 112 ALA A N 1
ATOM 753 C CA . ALA A 1 112 ? 10.225 4.532 -31.260 1.00 80.62 112 ALA A CA 1
ATOM 754 C C . ALA A 1 112 ? 11.156 3.327 -31.451 1.00 80.62 112 ALA A C 1
ATOM 756 O O . ALA A 1 112 ? 10.740 2.168 -31.439 1.00 80.62 112 ALA A O 1
ATOM 757 N N . TYR A 1 113 ? 12.446 3.606 -31.627 1.00 81.56 113 TYR A N 1
ATOM 758 C CA . TYR A 1 113 ? 13.458 2.560 -31.675 1.00 81.56 113 TYR A CA 1
ATOM 759 C C . TYR A 1 113 ? 13.713 2.020 -30.264 1.00 81.56 113 TYR A C 1
ATOM 761 O O . TYR A 1 113 ? 14.133 2.771 -29.385 1.00 81.56 113 TYR A O 1
ATOM 769 N N . ALA A 1 114 ? 13.519 0.716 -30.072 1.00 83.44 114 ALA A N 1
ATOM 770 C CA . ALA A 1 114 ? 14.008 -0.000 -28.902 1.00 83.44 114 ALA A CA 1
ATOM 771 C C . ALA A 1 114 ? 15.236 -0.836 -29.291 1.00 83.44 114 ALA A C 1
ATOM 773 O O . ALA A 1 114 ? 15.201 -1.524 -30.319 1.00 83.44 114 ALA A O 1
ATOM 774 N N . PRO A 1 115 ? 16.325 -0.804 -28.502 1.00 86.44 115 PRO A N 1
ATOM 775 C CA . PRO A 1 115 ? 17.478 -1.644 -28.772 1.00 86.44 115 PRO A CA 1
ATOM 776 C C . PRO A 1 115 ? 17.109 -3.138 -28.681 1.00 86.44 115 PRO A C 1
ATOM 778 O O . PRO A 1 115 ? 16.150 -3.506 -27.997 1.00 86.44 115 PRO A O 1
ATOM 781 N N . PRO A 1 116 ? 17.853 -4.031 -29.360 1.00 89.19 116 PRO A N 1
ATOM 782 C CA . PRO A 1 116 ? 17.587 -5.461 -29.293 1.00 89.19 116 PRO A CA 1
ATOM 783 C C . PRO A 1 116 ? 17.705 -5.991 -27.861 1.00 89.19 116 PRO A C 1
ATOM 785 O O . PRO A 1 116 ? 18.713 -5.776 -27.192 1.00 89.19 116 PRO A O 1
ATOM 788 N N . LEU A 1 117 ? 16.699 -6.745 -27.418 1.00 91.38 117 LEU A N 1
ATOM 789 C CA . LEU A 1 117 ? 16.724 -7.415 -26.118 1.00 91.38 117 LEU A CA 1
ATOM 790 C C . LEU A 1 117 ? 17.796 -8.512 -26.068 1.00 91.38 117 LEU A C 1
ATOM 792 O O . LEU A 1 117 ? 18.029 -9.216 -27.054 1.00 91.38 117 LEU A O 1
ATOM 796 N N . SER A 1 118 ? 18.388 -8.736 -24.896 1.00 93.00 118 SER A N 1
ATOM 797 C CA . SER A 1 118 ? 19.154 -9.957 -24.620 1.00 93.00 118 SER A CA 1
ATOM 798 C C . SER A 1 118 ? 18.244 -11.198 -24.592 1.00 93.00 118 SER A C 1
ATOM 800 O O . SER A 1 118 ? 17.016 -11.102 -24.554 1.00 93.00 118 SER A O 1
ATOM 802 N N . ALA A 1 119 ? 18.830 -12.401 -24.605 1.00 93.69 119 ALA A N 1
ATOM 803 C CA . ALA A 1 119 ? 18.051 -13.638 -24.488 1.00 93.69 119 ALA A CA 1
ATOM 804 C C . ALA A 1 119 ? 17.268 -13.712 -23.164 1.00 93.69 119 ALA A C 1
ATOM 806 O O . ALA A 1 119 ? 16.101 -14.099 -23.177 1.00 93.69 119 ALA A O 1
ATOM 807 N N . ALA A 1 120 ? 17.885 -13.282 -22.059 1.00 94.12 120 ALA A N 1
ATOM 808 C CA . ALA A 1 120 ? 17.245 -13.225 -20.748 1.00 94.12 120 ALA A CA 1
ATOM 809 C C . ALA A 1 120 ? 16.069 -12.238 -20.739 1.00 94.12 120 ALA A C 1
ATOM 811 O O . ALA A 1 120 ? 14.970 -12.595 -20.328 1.00 94.12 120 ALA A O 1
ATOM 812 N N . GLN A 1 121 ? 16.262 -11.036 -21.288 1.00 94.25 121 GLN A N 1
ATOM 813 C CA . GLN A 1 121 ? 15.200 -10.032 -21.361 1.00 94.25 121 GLN A CA 1
ATOM 814 C C . GLN A 1 121 ? 14.038 -10.469 -22.255 1.00 94.25 121 GLN A C 1
ATOM 816 O O . GLN A 1 121 ? 12.890 -10.211 -21.920 1.00 94.25 121 GLN A O 1
ATOM 821 N N . ARG A 1 122 ? 14.299 -11.172 -23.368 1.00 93.62 122 ARG A N 1
ATOM 822 C CA . ARG A 1 122 ? 13.220 -11.749 -24.192 1.00 93.62 122 ARG A CA 1
ATOM 823 C C . ARG A 1 122 ? 12.396 -12.778 -23.423 1.00 93.62 122 ARG A C 1
ATOM 825 O O . ARG A 1 122 ? 11.177 -12.795 -23.563 1.00 93.62 122 ARG A O 1
ATOM 832 N N . ALA A 1 123 ? 13.054 -13.633 -22.641 1.00 92.88 123 ALA A N 1
ATOM 833 C CA . ALA A 1 123 ? 12.367 -14.617 -21.811 1.00 92.88 123 ALA A CA 1
ATOM 834 C C . ALA A 1 123 ? 11.528 -13.933 -20.719 1.00 92.88 123 ALA A C 1
ATOM 836 O O . ALA A 1 123 ? 10.365 -14.286 -20.540 1.00 92.88 123 ALA A O 1
ATOM 837 N N . ALA A 1 124 ? 12.083 -12.914 -20.056 1.00 94.19 124 ALA A N 1
ATOM 838 C CA . ALA A 1 124 ? 11.375 -12.133 -19.047 1.00 94.19 124 ALA A CA 1
ATOM 839 C C . ALA A 1 124 ? 10.167 -11.385 -19.634 1.00 94.19 124 ALA A C 1
ATOM 841 O O . ALA A 1 124 ? 9.065 -11.496 -19.105 1.00 94.19 124 ALA A O 1
ATOM 842 N N . ALA A 1 125 ? 10.337 -10.715 -20.779 1.00 93.06 125 ALA A N 1
ATOM 843 C CA . ALA A 1 125 ? 9.281 -9.969 -21.465 1.00 93.06 125 ALA A CA 1
ATOM 844 C C . ALA A 1 125 ? 8.023 -10.812 -21.728 1.00 93.06 125 ALA A C 1
ATOM 846 O O . ALA A 1 125 ? 6.904 -10.317 -21.598 1.00 93.06 125 ALA A O 1
ATOM 847 N N . ALA A 1 126 ? 8.190 -12.099 -22.056 1.00 89.44 126 ALA A N 1
ATOM 848 C CA . ALA A 1 126 ? 7.068 -13.009 -22.273 1.00 89.44 126 ALA A CA 1
ATOM 849 C C . ALA A 1 126 ? 6.203 -13.198 -21.013 1.00 89.44 126 ALA A C 1
ATOM 851 O O . ALA A 1 126 ? 4.984 -13.320 -21.127 1.00 89.44 126 ALA A O 1
ATOM 852 N N . GLY A 1 127 ? 6.814 -13.179 -19.823 1.00 91.12 127 GLY A N 1
ATOM 853 C CA . GLY A 1 127 ? 6.122 -13.287 -18.535 1.00 91.12 127 GLY A CA 1
ATOM 854 C C . GLY A 1 127 ? 5.435 -11.998 -18.070 1.00 91.12 127 GLY A C 1
ATOM 855 O O . GLY A 1 127 ? 4.656 -12.039 -17.121 1.00 91.12 127 GLY A O 1
ATOM 856 N N . LEU A 1 128 ? 5.693 -10.869 -18.737 1.00 94.06 128 LEU A N 1
ATOM 857 C CA . LEU A 1 128 ? 5.150 -9.551 -18.385 1.00 94.06 128 LEU A CA 1
ATOM 858 C C . LEU A 1 128 ? 3.977 -9.121 -19.272 1.00 94.06 128 LEU A C 1
ATOM 860 O O . LEU A 1 128 ? 3.476 -8.009 -19.135 1.00 94.06 128 LEU A O 1
ATOM 864 N N . LYS A 1 129 ? 3.534 -9.974 -20.201 1.00 86.31 129 LYS A N 1
ATOM 865 C CA . LYS A 1 129 ? 2.522 -9.617 -21.207 1.00 86.31 129 LYS A CA 1
ATOM 866 C C . LYS A 1 129 ? 1.215 -9.100 -20.596 1.00 86.31 129 LYS A C 1
ATOM 868 O O . LYS A 1 129 ? 0.616 -8.181 -21.147 1.00 86.31 129 LYS A O 1
ATOM 873 N N . ASP A 1 130 ? 0.806 -9.686 -19.476 1.00 91.56 130 ASP A N 1
ATOM 874 C CA . ASP A 1 130 ? -0.444 -9.347 -18.788 1.00 91.56 130 ASP A CA 1
ATOM 875 C C . ASP A 1 130 ? -0.233 -8.342 -17.644 1.00 91.56 130 ASP A C 1
ATOM 877 O O . ASP A 1 130 ? -1.176 -7.996 -16.930 1.00 91.56 130 ASP A O 1
ATOM 881 N N . TRP A 1 131 ? 1.002 -7.866 -17.452 1.00 96.50 131 TRP A N 1
ATOM 882 C CA . TRP A 1 131 ? 1.289 -6.831 -16.470 1.00 96.50 131 TRP A CA 1
ATOM 883 C C . TRP A 1 131 ? 0.807 -5.485 -16.990 1.00 96.50 131 TRP A C 1
ATOM 885 O O . TRP A 1 131 ? 0.858 -5.180 -18.186 1.00 96.50 131 TRP A O 1
ATOM 895 N N . ARG A 1 132 ? 0.368 -4.650 -16.054 1.00 96.00 132 ARG A N 1
ATOM 896 C CA . ARG A 1 132 ? 0.002 -3.266 -16.336 1.00 96.00 132 ARG A CA 1
ATOM 897 C C . ARG A 1 132 ? 1.253 -2.496 -16.706 1.00 96.00 132 ARG A C 1
ATOM 899 O O . ARG A 1 132 ? 2.325 -2.790 -16.182 1.00 96.00 132 ARG A O 1
ATOM 906 N N . GLN A 1 133 ? 1.120 -1.518 -17.593 1.00 95.25 133 GLN A N 1
ATOM 907 C CA . GLN A 1 133 ? 2.241 -0.699 -18.041 1.00 95.25 133 GLN A CA 1
ATOM 908 C C . GLN A 1 133 ? 1.874 0.769 -17.937 1.00 95.25 133 GLN A C 1
ATOM 910 O O . GLN A 1 133 ? 0.931 1.228 -18.576 1.00 95.25 133 GLN A O 1
ATOM 915 N N . GLY A 1 134 ? 2.667 1.505 -17.171 1.00 93.88 134 GLY A N 1
ATOM 916 C CA . GLY A 1 134 ? 2.440 2.916 -16.919 1.00 93.88 134 GLY A CA 1
ATOM 917 C C . GLY A 1 134 ? 3.732 3.700 -16.829 1.00 93.88 134 GLY A C 1
ATOM 918 O O . GLY A 1 134 ? 4.845 3.180 -16.958 1.00 93.88 134 GLY A O 1
ATOM 919 N N . THR A 1 135 ? 3.567 4.994 -16.636 1.00 93.75 135 THR A N 1
ATOM 920 C CA . THR A 1 135 ? 4.642 5.921 -16.330 1.00 93.75 135 THR A CA 1
ATOM 921 C C . THR A 1 135 ? 4.910 5.884 -14.829 1.00 93.75 135 THR A C 1
ATOM 923 O O . THR A 1 135 ? 4.031 6.143 -14.011 1.00 93.75 135 THR A O 1
ATOM 926 N N . GLY A 1 136 ? 6.142 5.539 -14.474 1.00 92.81 136 GLY A N 1
ATOM 927 C CA . GLY A 1 136 ? 6.688 5.632 -13.134 1.00 92.81 136 GLY A CA 1
ATOM 928 C C . GLY A 1 136 ? 7.290 7.005 -12.886 1.00 92.81 136 GLY A C 1
ATOM 929 O O . GLY A 1 136 ? 8.116 7.474 -13.672 1.00 92.81 136 GLY A O 1
ATOM 930 N N . THR A 1 137 ? 6.906 7.620 -11.775 1.00 90.88 137 THR A N 1
ATOM 931 C CA . THR A 1 137 ? 7.540 8.832 -11.243 1.00 90.88 137 THR A CA 1
ATOM 932 C C . THR A 1 137 ? 8.136 8.560 -9.872 1.00 90.88 137 THR A C 1
ATOM 934 O O . THR A 1 137 ? 7.705 7.656 -9.154 1.00 90.88 137 THR A O 1
ATOM 937 N N . VAL A 1 138 ? 9.135 9.349 -9.493 1.00 88.12 138 VAL A N 1
ATOM 938 C CA . VAL A 1 138 ? 9.766 9.240 -8.178 1.00 88.12 138 VAL A CA 1
ATOM 939 C C . VAL A 1 138 ? 9.032 10.100 -7.162 1.00 88.12 138 VAL A C 1
ATOM 941 O O . VAL A 1 138 ? 8.893 11.308 -7.346 1.00 88.12 138 VAL A O 1
ATOM 944 N N . SER A 1 139 ? 8.632 9.505 -6.039 1.00 82.31 139 SER A N 1
ATOM 945 C CA . SER A 1 139 ? 8.407 10.273 -4.817 1.00 82.31 139 SER A CA 1
ATOM 946 C C . SER A 1 139 ? 9.743 10.499 -4.127 1.00 82.31 139 SER A C 1
ATOM 948 O O . SER A 1 139 ? 10.511 9.546 -3.955 1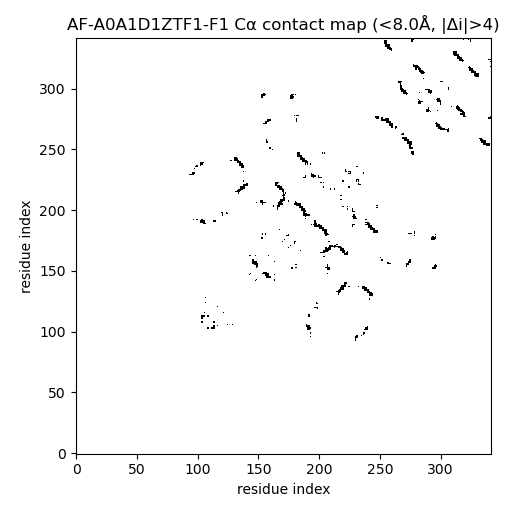.00 82.31 139 SER A O 1
ATOM 950 N N . ALA A 1 140 ? 9.983 11.732 -3.676 1.00 70.31 140 ALA A N 1
ATOM 951 C CA . ALA A 1 140 ? 11.135 12.059 -2.844 1.00 70.31 140 ALA A CA 1
ATOM 952 C C . ALA A 1 140 ? 11.299 11.037 -1.710 1.00 70.31 140 ALA A C 1
ATOM 954 O O . ALA A 1 140 ? 10.306 10.591 -1.129 1.00 70.31 140 ALA A O 1
ATOM 955 N N . ALA A 1 141 ? 12.547 10.680 -1.399 1.00 63.19 141 ALA A N 1
ATOM 956 C CA . ALA A 1 141 ? 12.835 9.824 -0.259 1.00 63.19 141 ALA A CA 1
ATOM 957 C C . ALA A 1 141 ? 12.251 10.462 1.009 1.00 63.19 141 ALA A C 1
ATOM 959 O O . ALA A 1 141 ? 12.508 11.628 1.317 1.00 63.19 141 ALA A O 1
ATOM 960 N N . ARG A 1 142 ? 11.436 9.694 1.725 1.00 69.38 142 ARG A N 1
ATOM 961 C CA . ARG A 1 142 ? 10.856 10.081 3.006 1.00 69.38 142 ARG A CA 1
ATOM 962 C C . ARG A 1 142 ? 11.515 9.241 4.083 1.00 69.38 142 ARG A C 1
ATOM 964 O O . ARG A 1 142 ? 11.616 8.027 3.933 1.00 69.38 142 ARG A O 1
ATOM 971 N N . ASP A 1 143 ? 11.951 9.898 5.149 1.00 66.19 143 ASP A N 1
ATOM 972 C CA . ASP A 1 143 ? 12.367 9.207 6.362 1.00 66.19 143 ASP A CA 1
ATOM 973 C C . ASP A 1 143 ? 11.110 8.830 7.151 1.00 66.19 143 ASP A C 1
ATOM 975 O O . ASP A 1 143 ? 10.552 9.620 7.920 1.00 66.19 143 ASP A O 1
ATOM 979 N N . PHE A 1 144 ? 10.594 7.642 6.855 1.00 70.19 144 PHE A N 1
ATOM 980 C CA . PHE A 1 144 ? 9.495 7.062 7.601 1.00 70.19 144 PHE A CA 1
ATOM 981 C C . PHE A 1 144 ? 10.037 6.504 8.915 1.00 70.19 144 PHE A C 1
ATOM 983 O O . PHE A 1 144 ? 10.657 5.444 8.947 1.00 70.19 144 PHE A O 1
ATOM 990 N N . GLN A 1 145 ? 9.755 7.208 10.013 1.00 65.19 145 GLN A N 1
ATOM 991 C CA . GLN A 1 145 ? 9.828 6.628 11.358 1.00 65.19 145 GLN A CA 1
ATOM 992 C C . GLN A 1 145 ? 8.871 5.420 11.452 1.00 65.19 145 GLN A C 1
ATOM 994 O O . GLN A 1 145 ? 8.038 5.227 10.566 1.00 65.19 145 GLN A O 1
ATOM 999 N N . GLU A 1 146 ? 8.919 4.616 12.522 1.00 54.16 146 GLU A N 1
ATOM 1000 C CA . GLU A 1 146 ? 8.059 3.417 12.657 1.00 54.16 146 GLU A CA 1
ATOM 1001 C C . GLU A 1 146 ? 6.552 3.684 12.446 1.00 54.16 146 GLU A C 1
ATOM 1003 O O . GLU A 1 146 ? 5.822 2.774 12.071 1.00 54.16 146 GLU A O 1
ATOM 1008 N N . THR A 1 147 ? 6.084 4.925 12.613 1.00 54.56 147 THR A N 1
ATOM 1009 C CA . THR A 1 147 ? 4.691 5.364 12.404 1.00 54.56 147 THR A CA 1
ATOM 1010 C C . THR A 1 147 ? 4.390 5.920 10.997 1.00 54.56 147 THR A C 1
ATOM 1012 O O . THR A 1 147 ? 3.353 6.547 10.768 1.00 54.56 147 THR A O 1
ATOM 1015 N N . GLY A 1 148 ? 5.325 5.743 10.061 1.00 56.91 148 GLY A N 1
ATOM 1016 C CA . GLY A 1 148 ? 5.761 6.767 9.109 1.00 56.91 148 GLY A CA 1
ATOM 1017 C C . GLY A 1 148 ? 4.873 7.167 7.933 1.00 56.91 148 GLY A C 1
ATOM 1018 O O . GLY A 1 148 ? 5.275 8.067 7.207 1.00 56.91 148 GLY A O 1
ATOM 1019 N N . VAL A 1 149 ? 3.679 6.611 7.724 1.00 72.12 149 VAL A N 1
ATOM 1020 C CA . VAL A 1 149 ? 2.832 6.990 6.564 1.00 72.12 149 VAL A CA 1
ATOM 1021 C C . VAL A 1 149 ? 1.391 7.344 6.922 1.00 72.12 149 VAL A C 1
ATOM 1023 O O . VAL A 1 149 ? 0.535 7.420 6.045 1.00 72.12 149 VAL A O 1
ATOM 1026 N N . GLN A 1 150 ? 1.118 7.668 8.190 1.00 78.25 150 GLN A N 1
ATOM 1027 C CA . GLN A 1 150 ? -0.203 8.151 8.626 1.00 78.25 150 GLN A CA 1
ATOM 1028 C C . GLN A 1 150 ? -0.670 9.421 7.899 1.00 78.25 150 GLN A C 1
ATOM 1030 O O . GLN A 1 150 ? -1.861 9.710 7.863 1.00 78.25 150 GLN A O 1
ATOM 1035 N N . THR A 1 151 ? 0.263 10.192 7.339 1.00 81.75 151 THR A N 1
ATOM 1036 C CA . THR A 1 151 ? -0.019 11.421 6.586 1.00 81.75 151 THR A CA 1
ATOM 1037 C C . THR A 1 151 ? -0.309 11.183 5.105 1.00 81.75 151 THR A C 1
ATOM 1039 O O . THR A 1 151 ? -0.708 12.122 4.420 1.00 81.75 151 THR A O 1
ATOM 1042 N N . LEU A 1 152 ? -0.102 9.962 4.607 1.00 90.00 152 LEU A N 1
ATOM 1043 C CA . LEU A 1 152 ? -0.460 9.568 3.247 1.00 90.00 152 LEU A CA 1
ATOM 1044 C C . LEU A 1 152 ? -1.897 9.047 3.208 1.00 90.00 152 LEU A C 1
ATOM 1046 O O . LEU A 1 152 ? -2.489 8.730 4.242 1.00 90.00 152 LEU A O 1
ATOM 1050 N N . ASN A 1 153 ? -2.464 8.912 2.010 1.00 93.06 153 ASN A N 1
ATOM 1051 C CA . ASN A 1 153 ? -3.879 8.584 1.859 1.00 93.06 153 ASN A CA 1
ATOM 1052 C C . ASN A 1 153 ? -4.268 7.192 2.382 1.00 93.06 153 ASN A C 1
ATOM 1054 O O . ASN A 1 153 ? -5.458 6.945 2.551 1.00 93.06 153 ASN A O 1
ATOM 1058 N N . CYS A 1 154 ? -3.327 6.279 2.646 1.00 93.00 154 CYS A N 1
ATOM 1059 C CA . CYS A 1 154 ? -3.642 5.003 3.298 1.00 93.00 154 CYS A CA 1
ATOM 1060 C C . CYS A 1 154 ? -3.580 5.036 4.828 1.00 93.00 154 CYS A C 1
ATOM 1062 O O . CYS A 1 154 ? -3.935 4.037 5.451 1.00 93.00 154 CYS A O 1
ATOM 1064 N N . GLY A 1 155 ? -3.103 6.121 5.447 1.00 90.06 155 GLY A N 1
ATOM 1065 C CA . GLY A 1 155 ? -3.099 6.266 6.904 1.00 90.06 155 GLY A CA 1
ATOM 1066 C C . GLY A 1 155 ? -2.354 5.156 7.662 1.00 90.06 155 GLY A C 1
ATOM 1067 O O . GLY A 1 155 ? -2.657 4.912 8.829 1.00 90.06 155 GLY A O 1
ATOM 1068 N N . ILE A 1 156 ? -1.424 4.447 7.008 1.00 91.00 156 ILE A N 1
ATOM 1069 C CA . ILE A 1 156 ? -0.805 3.234 7.555 1.00 91.00 156 ILE A CA 1
ATOM 1070 C C . ILE A 1 156 ? 0.042 3.594 8.784 1.00 91.00 156 ILE A C 1
ATOM 1072 O O . ILE A 1 156 ? 0.982 4.389 8.728 1.00 91.00 156 ILE A O 1
ATOM 1076 N N . GLY A 1 157 ? -0.320 2.996 9.919 1.00 87.56 157 GLY A N 1
ATOM 1077 C CA . GLY A 1 157 ? 0.285 3.279 11.217 1.00 87.56 157 GLY A CA 1
ATOM 1078 C C . GLY A 1 157 ? 1.648 2.631 11.438 1.00 87.56 157 GLY A C 1
ATOM 1079 O O . GLY A 1 157 ? 2.324 3.014 12.385 1.00 87.56 157 GLY A O 1
ATOM 1080 N N . TYR A 1 158 ? 2.042 1.671 10.597 1.00 90.06 158 TYR A N 1
ATOM 1081 C CA . TYR A 1 158 ? 3.326 0.981 10.670 1.00 90.06 158 TYR A CA 1
ATOM 1082 C C . TYR A 1 158 ? 3.757 0.435 9.307 1.00 90.06 158 TYR A C 1
ATOM 1084 O O . TYR A 1 158 ? 2.973 -0.221 8.617 1.00 90.06 158 TYR A O 1
ATOM 1092 N N . LEU A 1 159 ? 5.028 0.644 8.966 1.00 88.31 159 LEU A N 1
ATOM 1093 C CA . LEU A 1 159 ? 5.702 -0.021 7.853 1.00 88.31 159 LEU A CA 1
ATOM 1094 C C . LEU A 1 159 ? 6.826 -0.895 8.395 1.00 88.31 159 LEU A C 1
ATOM 1096 O O . LEU A 1 159 ? 7.597 -0.472 9.255 1.00 88.31 159 LEU A O 1
ATOM 1100 N N . ASN A 1 160 ? 6.943 -2.108 7.862 1.00 88.62 160 ASN A N 1
ATOM 1101 C CA . ASN A 1 160 ? 8.099 -2.942 8.157 1.00 88.62 160 ASN A CA 1
ATOM 1102 C C . ASN A 1 160 ? 9.373 -2.360 7.494 1.00 88.62 160 ASN A C 1
ATOM 1104 O O . ASN A 1 160 ? 9.266 -1.538 6.578 1.00 88.62 160 ASN A O 1
ATOM 1108 N N . PRO A 1 161 ? 10.579 -2.805 7.894 1.00 89.19 161 PRO A N 1
ATOM 1109 C CA . PRO A 1 161 ? 11.832 -2.242 7.383 1.00 89.19 161 PRO A CA 1
ATOM 1110 C C . PRO A 1 161 ? 12.036 -2.335 5.865 1.00 89.19 161 PRO A C 1
ATOM 1112 O O . PRO A 1 161 ? 12.843 -1.591 5.324 1.00 89.19 161 PRO A O 1
ATOM 1115 N N . HIS A 1 162 ? 11.351 -3.246 5.166 1.00 91.25 162 HIS A N 1
ATOM 1116 C CA . HIS A 1 162 ? 11.411 -3.312 3.703 1.00 91.25 162 HIS A CA 1
ATOM 1117 C C . HIS A 1 162 ? 10.557 -2.200 3.086 1.00 91.25 162 HIS A C 1
ATOM 1119 O O . HIS A 1 162 ? 11.027 -1.422 2.257 1.00 91.25 162 HIS A O 1
ATOM 1125 N N . PHE A 1 163 ? 9.307 -2.064 3.525 1.00 91.88 163 PHE A N 1
ATOM 1126 C CA . PHE A 1 163 ? 8.365 -1.106 2.945 1.00 91.88 163 PHE A CA 1
ATOM 1127 C C . PHE A 1 163 ? 8.639 0.355 3.327 1.00 91.88 163 PHE A C 1
ATOM 1129 O O . PHE A 1 163 ? 8.069 1.248 2.706 1.00 91.88 163 PHE A O 1
ATOM 1136 N N . THR A 1 164 ? 9.566 0.637 4.250 1.00 89.00 164 THR A N 1
ATOM 1137 C CA . THR A 1 164 ? 10.111 1.999 4.421 1.00 89.00 164 THR A CA 1
ATOM 1138 C C . THR A 1 164 ? 10.945 2.456 3.219 1.00 89.00 164 THR A C 1
ATOM 1140 O O . THR A 1 164 ? 11.037 3.655 2.967 1.00 89.00 164 THR A O 1
ATOM 1143 N N . TYR A 1 165 ? 11.497 1.521 2.434 1.00 90.12 165 TYR A N 1
ATOM 1144 C CA . TYR A 1 165 ? 12.250 1.803 1.207 1.00 90.12 165 TYR A CA 1
ATOM 1145 C C . TYR A 1 165 ? 11.478 1.482 -0.072 1.00 90.12 165 TYR A C 1
ATOM 1147 O O . TYR A 1 165 ? 11.775 2.075 -1.106 1.00 90.12 165 TYR A O 1
ATOM 1155 N N . TYR A 1 166 ? 10.490 0.587 -0.022 1.00 93.88 166 TYR A N 1
ATOM 1156 C CA . TYR A 1 166 ? 9.721 0.140 -1.187 1.00 93.88 166 TYR A CA 1
ATOM 1157 C C . TYR A 1 166 ? 8.232 0.429 -1.011 1.00 93.88 166 TYR A C 1
ATOM 1159 O O . TYR A 1 166 ? 7.457 -0.418 -0.574 1.00 93.88 166 TYR A O 1
ATOM 1167 N N . TYR A 1 167 ? 7.808 1.632 -1.373 1.00 94.19 167 TYR A N 1
ATOM 1168 C CA . TYR A 1 167 ? 6.412 2.045 -1.276 1.00 94.19 167 TYR A CA 1
ATOM 1169 C C . TYR A 1 167 ? 5.956 2.757 -2.544 1.00 94.19 167 TYR A C 1
ATOM 1171 O O . TYR A 1 167 ? 6.764 3.322 -3.283 1.00 94.19 167 TYR A O 1
ATOM 1179 N N . ALA A 1 168 ? 4.652 2.714 -2.794 1.00 96.06 168 ALA A N 1
ATOM 1180 C CA . ALA A 1 168 ? 4.041 3.235 -4.000 1.00 96.06 168 ALA A CA 1
ATOM 1181 C C . ALA A 1 168 ? 2.755 4.014 -3.709 1.00 96.06 168 ALA A C 1
ATOM 1183 O O . ALA A 1 168 ? 2.010 3.715 -2.770 1.00 96.06 168 ALA A O 1
ATOM 1184 N N . GLY A 1 169 ? 2.488 4.989 -4.572 1.00 96.00 169 GLY A N 1
ATOM 1185 C CA . GLY A 1 169 ? 1.187 5.600 -4.774 1.00 96.00 169 GLY A CA 1
ATOM 1186 C C . GLY A 1 169 ? 0.652 5.251 -6.160 1.00 96.00 169 GLY A C 1
ATOM 1187 O O . GLY A 1 169 ? 1.405 5.214 -7.132 1.00 96.00 169 GLY A O 1
ATOM 1188 N N . VAL A 1 170 ? -0.650 5.003 -6.256 1.00 97.00 170 VAL A N 1
ATOM 1189 C CA . VAL A 1 170 ? -1.323 4.628 -7.514 1.00 97.00 170 VAL A CA 1
ATOM 1190 C C . VAL A 1 170 ? -2.434 5.615 -7.854 1.00 97.00 170 VAL A C 1
ATOM 1192 O O . VAL A 1 170 ? -2.874 6.381 -6.992 1.00 97.00 170 VAL A O 1
ATOM 1195 N N . SER A 1 171 ? -2.915 5.587 -9.097 1.00 95.69 171 SER A N 1
ATOM 1196 C CA . SER A 1 171 ? -4.068 6.388 -9.522 1.00 95.69 171 SER A CA 1
ATOM 1197 C C . SER A 1 171 ? -5.307 6.151 -8.643 1.00 95.69 171 SER A C 1
ATOM 1199 O O . SER A 1 171 ? -5.457 5.112 -7.994 1.00 95.69 171 SER A O 1
ATOM 1201 N N . ALA A 1 172 ? -6.243 7.105 -8.640 1.00 93.94 172 ALA A N 1
ATOM 1202 C CA . ALA A 1 172 ? -7.480 7.007 -7.857 1.00 93.94 172 ALA A CA 1
ATOM 1203 C C . ALA A 1 172 ? -8.271 5.710 -8.137 1.00 93.94 172 ALA A C 1
ATOM 1205 O O . ALA A 1 172 ? -8.881 5.148 -7.226 1.00 93.94 172 ALA A O 1
ATOM 1206 N N . THR A 1 173 ? -8.207 5.206 -9.375 1.00 92.88 173 THR A N 1
ATOM 1207 C CA . THR A 1 173 ? -8.833 3.946 -9.800 1.00 92.88 173 THR A CA 1
ATOM 1208 C C . THR A 1 173 ? -8.298 2.748 -9.021 1.00 92.88 173 THR A C 1
ATOM 1210 O O . THR A 1 173 ? -9.087 1.951 -8.520 1.00 92.88 173 THR A O 1
ATOM 1213 N N . TYR A 1 174 ? -6.975 2.628 -8.885 1.00 93.75 174 TYR A N 1
ATOM 1214 C CA . TYR A 1 174 ? -6.347 1.511 -8.171 1.00 93.75 174 TYR A CA 1
ATOM 1215 C C . TYR A 1 174 ? -6.228 1.740 -6.672 1.00 93.75 174 TYR A C 1
ATOM 1217 O O . TYR A 1 174 ? -6.093 0.785 -5.919 1.00 93.75 174 TYR A O 1
ATOM 1225 N N . TYR A 1 175 ? -6.316 2.987 -6.221 1.00 94.44 175 TYR A N 1
ATOM 1226 C CA . TYR A 1 175 ? -6.482 3.279 -4.806 1.00 94.44 175 TYR A CA 1
ATOM 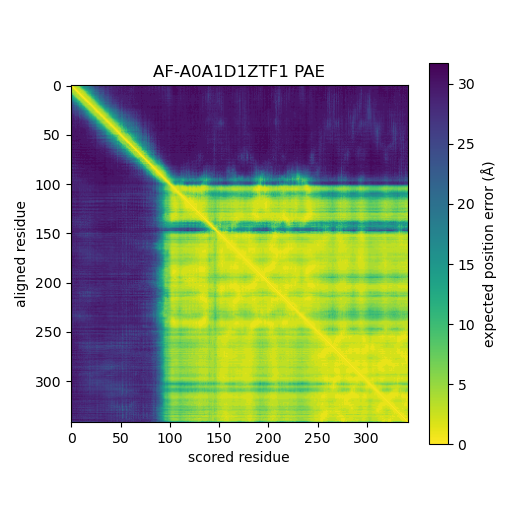1227 C C . TYR A 1 175 ? -7.877 2.855 -4.326 1.00 94.44 175 TYR A C 1
ATOM 1229 O O . TYR A 1 175 ? -8.016 2.382 -3.201 1.00 94.44 175 TYR A O 1
ATOM 1237 N N . ALA A 1 176 ? -8.898 2.993 -5.185 1.00 94.38 176 ALA A N 1
ATOM 1238 C CA . ALA A 1 176 ? -10.268 2.523 -4.969 1.00 94.38 176 ALA A CA 1
ATOM 1239 C C . ALA A 1 176 ? -10.838 2.922 -3.599 1.00 94.38 176 ALA A C 1
ATOM 1241 O O . ALA A 1 176 ? -11.327 2.086 -2.841 1.00 94.38 176 ALA A O 1
ATOM 1242 N N . ALA A 1 177 ? -10.732 4.212 -3.260 1.00 92.88 177 ALA A N 1
ATOM 1243 C CA . ALA A 1 177 ? -11.113 4.732 -1.945 1.00 92.88 177 ALA A CA 1
ATOM 1244 C C . ALA A 1 177 ? -10.490 3.914 -0.796 1.00 92.88 177 ALA A C 1
ATOM 1246 O O . ALA A 1 177 ? -11.175 3.503 0.137 1.00 92.88 177 ALA A O 1
ATOM 1247 N N . GLY A 1 178 ? -9.192 3.637 -0.907 1.00 92.06 178 GLY A N 1
ATOM 1248 C CA . GLY A 1 178 ? -8.388 2.950 0.092 1.00 92.06 178 GLY A CA 1
ATOM 1249 C C . GLY A 1 178 ? -8.570 1.438 0.167 1.00 92.06 178 GLY A C 1
ATOM 1250 O O . GLY A 1 178 ? -7.866 0.817 0.953 1.00 92.06 178 GLY A O 1
ATOM 1251 N N . GLN A 1 179 ? -9.468 0.811 -0.598 1.00 91.69 179 GLN A N 1
ATOM 1252 C CA . GLN A 1 179 ? -9.765 -0.630 -0.465 1.00 91.69 179 GLN A CA 1
ATOM 1253 C C . GLN A 1 179 ? -8.539 -1.540 -0.623 1.00 91.69 179 GLN A C 1
ATOM 1255 O O . GLN A 1 179 ? -8.527 -2.656 -0.112 1.00 91.69 179 GLN A O 1
ATOM 1260 N N . TYR A 1 180 ? -7.505 -1.049 -1.303 1.00 92.56 180 TYR A N 1
ATOM 1261 C CA . TYR A 1 180 ? -6.276 -1.781 -1.578 1.00 92.56 180 TYR A CA 1
ATOM 1262 C C . TYR A 1 180 ? -5.065 -1.308 -0.760 1.00 92.56 180 TYR A C 1
ATOM 1264 O O . TYR A 1 180 ? -3.943 -1.759 -0.987 1.00 92.56 180 TYR A O 1
ATOM 1272 N N . CYS A 1 181 ? -5.260 -0.399 0.195 1.00 93.62 181 CYS A N 1
ATOM 1273 C CA . CYS A 1 181 ? -4.183 0.065 1.062 1.00 93.62 181 CYS A CA 1
ATOM 1274 C C . CYS A 1 181 ? -3.508 -1.100 1.795 1.00 93.62 181 CYS A C 1
ATOM 1276 O O . CYS A 1 181 ? -4.175 -1.937 2.399 1.00 93.62 181 CYS A O 1
ATOM 1278 N N . GLY A 1 182 ? -2.176 -1.142 1.742 1.00 92.56 182 GLY A N 1
ATOM 1279 C CA . GLY A 1 182 ? -1.380 -2.233 2.305 1.00 92.56 182 GLY A CA 1
ATOM 1280 C C . GLY A 1 182 ? -1.193 -3.438 1.377 1.00 92.56 182 GLY A C 1
ATOM 1281 O O . GLY A 1 182 ? -0.477 -4.361 1.756 1.00 92.56 182 GLY A O 1
ATOM 1282 N N . MET A 1 183 ? -1.775 -3.443 0.169 1.00 94.25 183 MET A N 1
ATOM 1283 C CA . MET A 1 183 ? -1.439 -4.441 -0.852 1.00 94.25 183 MET A CA 1
ATOM 1284 C C . MET A 1 183 ? -0.017 -4.233 -1.383 1.00 94.25 183 MET A C 1
ATOM 1286 O O . MET A 1 183 ? 0.539 -3.139 -1.268 1.00 94.25 183 MET A O 1
ATOM 1290 N N . CYS A 1 184 ? 0.534 -5.245 -2.053 1.00 96.31 184 CYS A N 1
ATOM 1291 C CA . CYS A 1 184 ? 1.821 -5.128 -2.723 1.00 96.31 184 CYS A CA 1
ATOM 1292 C C . CYS A 1 184 ? 1.665 -5.045 -4.238 1.00 96.31 184 CYS A C 1
ATOM 1294 O O . CYS A 1 184 ? 0.781 -5.653 -4.840 1.00 96.31 184 CYS A O 1
ATOM 1296 N N . LEU A 1 185 ? 2.574 -4.305 -4.856 1.00 97.56 185 LEU A N 1
ATOM 1297 C CA . LEU A 1 185 ? 2.769 -4.237 -6.291 1.00 97.56 185 LEU A CA 1
ATOM 1298 C C . LEU A 1 185 ? 4.113 -4.887 -6.591 1.00 97.56 185 LEU A C 1
ATOM 1300 O O . LEU A 1 185 ? 5.128 -4.475 -6.031 1.00 97.56 185 LEU A O 1
ATOM 1304 N N . ASN A 1 186 ? 4.131 -5.892 -7.461 1.00 97.25 186 ASN A N 1
ATOM 1305 C CA . ASN A 1 186 ? 5.381 -6.368 -8.036 1.00 97.25 186 ASN A CA 1
ATOM 1306 C C . ASN A 1 186 ? 5.728 -5.458 -9.212 1.00 97.25 186 ASN A C 1
ATOM 1308 O O . ASN A 1 186 ? 4.939 -5.386 -10.152 1.00 97.25 186 ASN A O 1
ATOM 1312 N N . VAL A 1 187 ? 6.844 -4.735 -9.128 1.00 97.69 187 VAL A N 1
ATOM 1313 C CA . VAL A 1 187 ? 7.207 -3.664 -10.066 1.00 97.69 187 VAL A CA 1
ATOM 1314 C C . VAL A 1 187 ? 8.555 -3.969 -10.705 1.00 97.69 187 VAL A C 1
ATOM 1316 O O . VAL A 1 187 ? 9.503 -4.333 -10.012 1.00 97.69 187 VAL A O 1
ATOM 1319 N N . THR A 1 188 ? 8.650 -3.769 -12.018 1.00 96.69 188 THR A N 1
ATOM 1320 C CA . THR A 1 188 ? 9.895 -3.860 -12.793 1.00 96.69 188 THR A CA 1
ATOM 1321 C C . THR A 1 188 ? 10.006 -2.694 -13.773 1.00 96.69 188 THR A C 1
ATOM 1323 O O . THR A 1 188 ? 8.994 -2.167 -14.251 1.00 96.69 188 THR A O 1
ATOM 1326 N N . CYS A 1 189 ? 11.233 -2.284 -14.095 1.00 95.44 189 CYS A N 1
ATOM 1327 C CA . CYS A 1 189 ? 11.450 -1.320 -15.164 1.00 95.44 189 CYS A CA 1
ATOM 1328 C C . CYS A 1 189 ? 11.324 -1.986 -16.532 1.00 95.44 189 CYS A C 1
ATOM 1330 O O . CYS A 1 189 ? 11.921 -3.030 -16.779 1.00 95.44 189 CYS A O 1
ATOM 1332 N N . VAL A 1 190 ? 10.589 -1.358 -17.446 1.00 95.38 190 VAL A N 1
ATOM 1333 C CA . VAL A 1 190 ? 10.472 -1.813 -18.842 1.00 95.38 190 VAL A CA 1
ATOM 1334 C C . VAL A 1 190 ? 10.947 -0.762 -19.834 1.00 95.38 190 VAL A C 1
ATOM 1336 O O . VAL A 1 190 ? 10.841 -0.966 -21.040 1.00 95.38 190 VAL A O 1
ATOM 1339 N N . ASP A 1 191 ? 11.464 0.360 -19.344 1.00 93.62 191 ASP A N 1
ATOM 1340 C CA . ASP A 1 191 ? 11.988 1.429 -20.175 1.00 93.62 191 ASP A CA 1
ATOM 1341 C C . ASP A 1 191 ? 13.349 1.062 -20.782 1.00 93.62 191 ASP A C 1
ATOM 1343 O O . ASP A 1 191 ? 14.196 0.451 -20.130 1.00 93.62 191 ASP A O 1
ATOM 1347 N N . THR A 1 192 ? 13.576 1.483 -22.025 1.00 91.06 192 THR A N 1
ATOM 1348 C CA . THR A 1 192 ? 14.847 1.307 -22.745 1.00 91.06 192 THR A CA 1
ATOM 1349 C C . THR A 1 192 ? 16.056 1.918 -22.049 1.00 91.06 192 THR A C 1
ATOM 1351 O O . THR A 1 192 ? 17.185 1.521 -22.331 1.00 91.06 192 THR A O 1
ATOM 1354 N N . VAL A 1 193 ? 15.829 2.869 -21.142 1.00 88.25 193 VAL A N 1
ATOM 1355 C CA . VAL A 1 193 ? 16.890 3.512 -20.370 1.00 88.25 193 VAL A CA 1
ATOM 1356 C C . VAL A 1 193 ? 17.418 2.654 -19.215 1.00 88.25 193 VAL A C 1
ATOM 1358 O O . VAL A 1 193 ? 18.519 2.904 -18.731 1.00 88.25 193 VAL A O 1
ATOM 1361 N N . CYS A 1 194 ? 16.660 1.646 -18.778 1.00 89.44 194 CYS A N 1
ATOM 1362 C CA . CYS A 1 194 ? 17.045 0.771 -17.676 1.00 89.44 194 CYS A CA 1
ATOM 1363 C C . CYS A 1 194 ? 17.993 -0.335 -18.172 1.00 89.44 194 CYS A C 1
ATOM 1365 O O . CYS A 1 194 ? 17.570 -1.174 -18.976 1.00 89.44 194 CYS A O 1
ATOM 1367 N N . PRO A 1 195 ? 19.246 -0.410 -17.679 1.00 86.12 195 PRO A N 1
ATOM 1368 C CA . PRO A 1 195 ? 20.208 -1.430 -18.107 1.00 86.12 195 PRO A CA 1
ATOM 1369 C C . PRO A 1 195 ? 19.706 -2.862 -17.875 1.00 86.12 195 PRO A C 1
ATOM 1371 O O . PRO A 1 195 ? 19.901 -3.739 -18.718 1.00 86.12 195 PRO A O 1
ATOM 1374 N N . HIS A 1 196 ? 18.995 -3.076 -16.766 1.00 88.25 196 HIS A N 1
ATOM 1375 C CA . HIS A 1 196 ? 18.444 -4.368 -16.350 1.00 88.25 196 HIS A CA 1
ATOM 1376 C C . HIS A 1 196 ? 16.922 -4.458 -16.527 1.00 88.25 196 HIS A C 1
ATOM 1378 O O . HIS A 1 196 ? 16.248 -5.196 -15.807 1.00 88.25 196 HIS A O 1
ATOM 1384 N N . ALA A 1 197 ? 16.363 -3.726 -17.501 1.00 92.25 197 ALA A N 1
ATOM 1385 C CA . ALA A 1 197 ? 14.927 -3.743 -17.772 1.00 92.25 197 ALA A CA 1
ATOM 1386 C C . ALA A 1 197 ? 14.376 -5.178 -17.842 1.00 92.25 197 ALA A C 1
ATOM 1388 O O . ALA A 1 197 ? 14.927 -6.019 -18.559 1.00 92.25 197 ALA A O 1
ATOM 1389 N N . MET A 1 198 ? 13.275 -5.426 -17.127 1.00 94.25 198 MET A N 1
ATOM 1390 C CA . MET A 1 198 ? 12.550 -6.697 -16.994 1.00 94.25 198 MET A CA 1
ATOM 1391 C C . MET A 1 198 ? 13.278 -7.811 -16.231 1.00 94.25 198 MET A C 1
ATOM 1393 O O . MET A 1 198 ? 12.684 -8.865 -16.018 1.00 94.25 198 MET A O 1
ATOM 1397 N N . LEU A 1 199 ? 14.542 -7.623 -15.846 1.00 93.56 199 LEU A N 1
ATOM 1398 C CA . LEU A 1 199 ? 15.313 -8.633 -15.116 1.00 93.56 199 LEU A CA 1
ATOM 1399 C C . LEU A 1 199 ? 15.193 -8.445 -13.604 1.00 93.56 199 LEU A C 1
ATOM 1401 O O . LEU A 1 199 ? 15.034 -9.430 -12.886 1.00 93.56 199 LEU A O 1
ATOM 1405 N N . ASP A 1 200 ? 15.191 -7.190 -13.157 1.00 94.44 200 ASP A N 1
ATOM 1406 C CA . ASP A 1 200 ? 15.066 -6.841 -11.747 1.00 94.44 200 ASP A CA 1
ATOM 1407 C C . ASP A 1 200 ? 13.642 -6.399 -11.410 1.00 94.44 200 ASP A C 1
ATOM 1409 O O . ASP A 1 200 ? 12.980 -5.674 -12.163 1.00 94.44 200 ASP A O 1
ATOM 1413 N N . TYR A 1 201 ? 13.156 -6.851 -10.258 1.00 94.62 201 TYR A N 1
ATOM 1414 C CA . TYR A 1 201 ? 11.842 -6.504 -9.739 1.00 94.62 201 TYR A CA 1
ATOM 1415 C C . TYR A 1 201 ? 11.860 -6.433 -8.215 1.00 94.62 201 TYR A C 1
ATOM 1417 O O . TYR A 1 201 ? 12.660 -7.092 -7.550 1.00 94.62 201 TYR A O 1
ATOM 1425 N N . ALA A 1 202 ? 10.947 -5.646 -7.654 1.00 95.75 202 ALA A N 1
ATOM 1426 C CA . ALA A 1 202 ? 10.760 -5.555 -6.214 1.00 95.75 202 ALA A CA 1
ATOM 1427 C C . ALA A 1 202 ? 9.280 -5.404 -5.856 1.00 95.75 202 ALA A C 1
ATOM 1429 O O . ALA A 1 202 ? 8.463 -4.953 -6.662 1.00 95.75 202 ALA A O 1
ATOM 1430 N N . LEU A 1 203 ? 8.944 -5.785 -4.622 1.00 96.50 203 LEU A N 1
ATOM 1431 C CA . LEU A 1 203 ? 7.612 -5.579 -4.066 1.00 96.50 203 LEU A CA 1
ATOM 1432 C C . LEU A 1 203 ? 7.539 -4.226 -3.364 1.00 96.50 203 LEU A C 1
ATOM 1434 O O . LEU A 1 203 ? 8.282 -3.984 -2.411 1.00 96.50 203 LEU A O 1
ATOM 1438 N N . PHE A 1 204 ? 6.609 -3.389 -3.814 1.00 96.69 204 PHE A N 1
ATOM 1439 C CA . PHE A 1 204 ? 6.296 -2.087 -3.236 1.00 96.69 204 PHE A CA 1
ATOM 1440 C C . PHE A 1 204 ? 4.939 -2.145 -2.544 1.00 96.69 204 PHE A C 1
ATOM 1442 O O . PHE A 1 204 ? 3.979 -2.640 -3.129 1.00 96.69 204 PHE A O 1
ATOM 1449 N N . MET A 1 205 ? 4.829 -1.615 -1.328 1.00 95.75 205 MET A N 1
ATOM 1450 C CA . MET A 1 205 ? 3.533 -1.514 -0.652 1.00 95.75 205 MET A CA 1
ATOM 1451 C C . MET A 1 205 ? 2.758 -0.292 -1.141 1.00 95.75 205 MET A C 1
ATOM 1453 O O . MET A 1 205 ? 3.309 0.806 -1.228 1.00 95.75 205 MET A O 1
ATOM 1457 N N . LEU A 1 206 ? 1.467 -0.465 -1.413 1.00 95.69 206 LEU A N 1
ATOM 1458 C CA . LEU A 1 206 ? 0.551 0.632 -1.697 1.00 95.69 206 LEU A CA 1
ATOM 1459 C C . LEU A 1 206 ? 0.240 1.403 -0.407 1.00 95.69 206 LEU A C 1
ATOM 1461 O O . LEU A 1 206 ? -0.453 0.896 0.479 1.00 95.69 206 LEU A O 1
ATOM 1465 N N . VAL A 1 207 ? 0.747 2.634 -0.321 1.00 94.81 207 VAL A N 1
ATOM 1466 C CA . VAL A 1 207 ? 0.623 3.505 0.862 1.00 94.81 207 VAL A CA 1
ATOM 1467 C C . VAL A 1 207 ? -0.063 4.843 0.573 1.00 94.81 207 VAL A C 1
ATOM 1469 O O . VAL A 1 207 ? -0.360 5.586 1.508 1.00 94.81 207 VAL A O 1
ATOM 1472 N N . ASP A 1 208 ? -0.310 5.178 -0.695 1.00 94.94 208 ASP A N 1
ATOM 1473 C CA . ASP A 1 208 ? -0.863 6.480 -1.068 1.00 94.94 208 ASP A CA 1
ATOM 1474 C C . ASP A 1 208 ? -1.723 6.437 -2.338 1.00 94.94 208 ASP A C 1
ATOM 1476 O O . ASP A 1 208 ? -1.659 5.505 -3.140 1.00 94.94 208 ASP A O 1
ATOM 1480 N N . SER A 1 209 ? -2.500 7.497 -2.551 1.00 94.94 209 SER A N 1
ATOM 1481 C CA . SER A 1 209 ? -3.133 7.772 -3.838 1.00 94.94 209 SER A CA 1
ATOM 1482 C C . SER A 1 209 ? -2.402 8.917 -4.521 1.00 94.94 209 SER A C 1
ATOM 1484 O O . SER A 1 209 ? -2.334 10.028 -3.999 1.00 94.94 209 SER A O 1
ATOM 1486 N N . CYS A 1 210 ? -1.880 8.647 -5.709 1.00 94.19 210 CYS A N 1
ATOM 1487 C CA . CYS A 1 210 ? -1.261 9.635 -6.568 1.00 94.19 210 CYS A CA 1
ATOM 1488 C C . CYS A 1 210 ? -2.349 10.362 -7.371 1.00 94.19 210 CYS A C 1
ATOM 1490 O O . CYS A 1 210 ? -2.853 9.849 -8.370 1.00 94.19 210 CYS A O 1
ATOM 1492 N N . ALA A 1 211 ? -2.709 11.572 -6.936 1.00 90.88 211 ALA A N 1
ATOM 1493 C CA . ALA A 1 211 ? -3.781 12.358 -7.554 1.00 90.88 211 ALA A CA 1
ATOM 1494 C C . ALA A 1 211 ? -3.497 12.765 -9.013 1.00 90.88 211 ALA A C 1
ATOM 1496 O O . ALA A 1 211 ? -4.433 12.997 -9.771 1.00 90.88 211 ALA A O 1
ATOM 1497 N N . SER A 1 212 ? -2.223 12.859 -9.401 1.00 90.56 212 SER A N 1
ATOM 1498 C CA . SER A 1 212 ? -1.794 13.183 -10.766 1.00 90.56 212 SER A CA 1
ATOM 1499 C C . SER A 1 212 ? -1.536 11.957 -11.643 1.00 90.56 212 SER A C 1
ATOM 1501 O O . SER A 1 212 ? -1.224 12.125 -12.816 1.00 90.56 212 SER A O 1
ATOM 1503 N N . CYS A 1 213 ? -1.599 10.744 -11.089 1.00 93.88 213 CYS A N 1
ATOM 1504 C CA . CYS A 1 213 ? -1.376 9.523 -11.854 1.00 93.88 213 CYS A CA 1
ATOM 1505 C C . CYS A 1 213 ? -2.660 9.138 -12.586 1.00 93.88 213 CYS A C 1
ATOM 1507 O O . CYS A 1 213 ? -3.725 9.020 -11.972 1.00 93.88 213 CYS A O 1
ATOM 1509 N N . GLU A 1 214 ? -2.550 8.888 -13.887 1.00 92.81 214 GLU A N 1
ATOM 1510 C CA . GLU A 1 214 ? -3.659 8.448 -14.727 1.00 92.81 214 GLU A CA 1
ATOM 1511 C C . GLU A 1 214 ? -3.488 6.984 -15.134 1.00 92.81 214 GLU A C 1
ATOM 1513 O O . GLU A 1 214 ? -2.380 6.508 -15.367 1.00 92.81 214 GLU A O 1
ATOM 1518 N N . GLY A 1 215 ? -4.599 6.249 -15.228 1.00 94.06 215 GLY A N 1
ATOM 1519 C CA . GLY A 1 215 ? -4.573 4.846 -15.641 1.00 94.06 215 GLY A CA 1
ATOM 1520 C C . GLY A 1 215 ? -3.612 4.010 -14.791 1.00 94.06 215 GLY A C 1
ATOM 1521 O O . GLY A 1 215 ? -3.784 3.925 -13.572 1.00 94.06 215 GLY A O 1
ATOM 1522 N N . ASP A 1 216 ? -2.622 3.411 -15.457 1.00 96.06 216 ASP A N 1
ATOM 1523 C CA . ASP A 1 216 ? -1.608 2.520 -14.881 1.00 96.06 216 ASP A CA 1
ATOM 1524 C C . ASP A 1 216 ? -0.344 3.249 -14.386 1.00 96.06 216 ASP A C 1
ATOM 1526 O O . ASP A 1 216 ? 0.624 2.596 -13.989 1.00 96.06 216 ASP A O 1
ATOM 1530 N N . ASP A 1 217 ? -0.325 4.583 -14.408 1.00 95.50 217 ASP A N 1
ATOM 1531 C CA . ASP A 1 217 ? 0.777 5.370 -13.860 1.00 95.50 217 ASP A CA 1
ATOM 1532 C C . ASP A 1 217 ? 0.884 5.189 -12.338 1.00 95.50 217 ASP A C 1
ATOM 1534 O O . ASP A 1 217 ? -0.117 5.082 -11.617 1.00 95.50 217 ASP A O 1
ATOM 1538 N N . ILE A 1 218 ? 2.123 5.179 -11.845 1.00 96.75 218 ILE A N 1
ATOM 1539 C CA . ILE A 1 218 ? 2.437 5.016 -10.425 1.00 96.75 218 ILE A CA 1
ATOM 1540 C C . ILE A 1 218 ? 3.534 5.989 -9.999 1.00 96.75 218 ILE A C 1
ATOM 1542 O O . ILE A 1 218 ? 4.417 6.366 -10.773 1.00 96.75 218 ILE A O 1
ATOM 1546 N N . THR A 1 219 ? 3.511 6.363 -8.728 1.00 95.25 219 THR A N 1
ATOM 1547 C CA . THR A 1 219 ? 4.641 7.012 -8.069 1.00 95.25 219 THR A CA 1
ATOM 1548 C C . THR A 1 219 ? 5.289 6.003 -7.139 1.00 95.25 219 THR A C 1
ATOM 1550 O O . THR A 1 219 ? 4.587 5.351 -6.371 1.00 95.25 219 THR A O 1
ATOM 1553 N N . ILE A 1 220 ? 6.610 5.867 -7.183 1.00 94.31 220 ILE A N 1
ATOM 1554 C CA . ILE A 1 220 ? 7.343 4.934 -6.323 1.00 94.31 220 ILE A CA 1
ATOM 1555 C C . ILE A 1 220 ? 8.465 5.625 -5.561 1.00 94.31 220 ILE A C 1
ATOM 1557 O O . ILE A 1 220 ? 8.974 6.673 -5.962 1.00 94.31 220 ILE A O 1
ATOM 1561 N N . SER A 1 221 ? 8.842 5.031 -4.437 1.00 92.81 221 SER A N 1
ATOM 1562 C CA . SER A 1 221 ? 9.927 5.507 -3.591 1.00 92.81 221 SER A CA 1
ATOM 1563 C C . SER A 1 221 ? 11.245 5.633 -4.359 1.00 92.81 221 SER A C 1
ATOM 1565 O O . SER A 1 221 ? 11.687 4.696 -5.020 1.00 92.81 221 SER A O 1
ATOM 1567 N N . ALA A 1 222 ? 11.915 6.780 -4.220 1.00 89.81 222 ALA A N 1
ATOM 1568 C CA . ALA A 1 222 ? 13.253 7.026 -4.759 1.00 89.81 222 ALA A CA 1
ATOM 1569 C C . ALA A 1 222 ? 14.262 5.878 -4.515 1.00 89.81 222 ALA A C 1
ATOM 1571 O O . ALA A 1 222 ? 14.836 5.389 -5.491 1.00 89.81 222 ALA A O 1
ATOM 1572 N N . PRO A 1 223 ? 14.458 5.387 -3.270 1.00 88.19 223 PRO A N 1
ATOM 1573 C CA . PRO A 1 223 ? 15.383 4.278 -3.033 1.00 88.19 223 PRO A CA 1
ATOM 1574 C C . PRO A 1 223 ? 14.938 2.975 -3.709 1.00 88.19 223 PRO A C 1
ATOM 1576 O O . PRO A 1 223 ? 15.770 2.260 -4.261 1.00 88.19 223 PRO A O 1
ATOM 1579 N N . GLY A 1 224 ? 13.636 2.675 -3.714 1.00 90.56 224 GLY A N 1
ATOM 1580 C CA . GLY A 1 224 ? 13.114 1.479 -4.372 1.00 90.56 224 GLY A CA 1
ATOM 1581 C C . GLY A 1 224 ? 13.281 1.529 -5.890 1.00 90.56 224 GLY A C 1
ATOM 1582 O O . GLY A 1 224 ? 13.626 0.518 -6.496 1.00 90.56 224 GLY A O 1
ATOM 1583 N N . LEU A 1 225 ? 13.103 2.707 -6.500 1.00 89.69 225 LEU A N 1
ATOM 1584 C CA . LEU A 1 225 ? 13.364 2.914 -7.920 1.00 89.69 225 LEU A CA 1
ATOM 1585 C C . LEU A 1 225 ? 14.833 2.648 -8.254 1.00 89.69 225 LEU A C 1
ATOM 1587 O O . LEU A 1 225 ? 15.108 1.878 -9.173 1.00 89.69 225 LEU A O 1
ATOM 1591 N N . GLY A 1 226 ? 15.765 3.266 -7.521 1.00 88.12 226 GLY A N 1
ATOM 1592 C CA . GLY A 1 226 ? 17.200 3.099 -7.771 1.00 88.12 226 GLY A CA 1
ATOM 1593 C C . GLY A 1 226 ? 17.604 1.623 -7.814 1.00 88.12 226 GLY A C 1
ATOM 1594 O O . GLY A 1 226 ? 18.303 1.208 -8.732 1.00 88.12 226 GLY A O 1
ATOM 1595 N N . ASN A 1 227 ? 17.051 0.816 -6.903 1.00 87.94 227 ASN A N 1
ATOM 1596 C CA . ASN A 1 227 ? 17.356 -0.610 -6.784 1.00 87.94 227 ASN A CA 1
ATOM 1597 C C . ASN A 1 227 ? 16.821 -1.499 -7.920 1.00 87.94 227 ASN A C 1
ATOM 1599 O O . ASN A 1 227 ? 17.316 -2.610 -8.068 1.00 87.94 227 ASN A O 1
ATOM 1603 N N . ILE A 1 228 ? 15.818 -1.063 -8.694 1.00 90.69 228 ILE A N 1
ATOM 1604 C CA . ILE A 1 228 ? 15.273 -1.851 -9.824 1.00 90.69 228 ILE A CA 1
ATOM 1605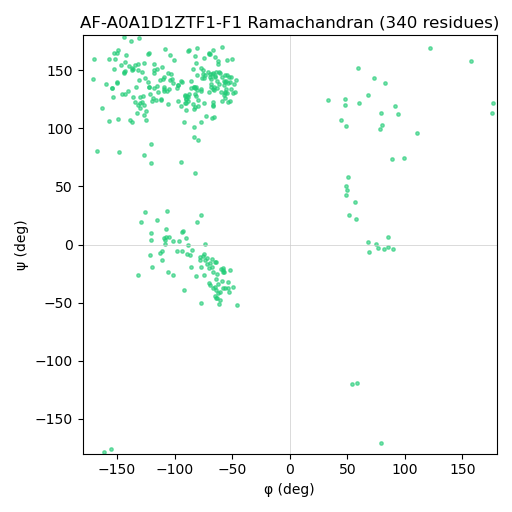 C C . ILE A 1 228 ? 15.651 -1.276 -11.198 1.00 90.69 228 ILE A C 1
ATOM 1607 O O . ILE A 1 228 ? 15.197 -1.782 -12.225 1.00 90.69 228 ILE A O 1
ATOM 1611 N N . THR A 1 229 ? 16.411 -0.177 -11.237 1.00 88.88 229 THR A N 1
ATOM 1612 C CA . THR A 1 229 ? 16.663 0.582 -12.475 1.00 88.88 229 THR A CA 1
ATOM 1613 C C . THR A 1 229 ? 18.125 0.922 -12.725 1.00 88.88 229 THR A C 1
ATOM 1615 O O . THR A 1 229 ? 18.463 1.165 -13.881 1.00 88.88 229 THR A O 1
ATOM 1618 N N . ASP A 1 230 ? 18.962 1.021 -11.684 1.00 85.12 230 ASP A N 1
ATOM 1619 C CA . ASP A 1 230 ? 20.296 1.645 -11.739 1.00 85.12 230 ASP A CA 1
ATOM 1620 C C . ASP A 1 230 ? 20.291 3.068 -12.346 1.00 85.12 230 ASP A C 1
ATOM 1622 O O . ASP A 1 230 ? 21.281 3.566 -12.891 1.00 85.12 230 ASP A O 1
ATOM 1626 N N . VAL A 1 231 ? 19.149 3.749 -12.250 1.00 83.50 231 VAL A N 1
ATOM 1627 C CA . VAL A 1 231 ? 18.928 5.128 -12.689 1.00 83.50 231 VAL A CA 1
ATOM 1628 C C . VAL A 1 231 ? 19.064 6.070 -11.492 1.00 83.50 231 VAL A C 1
ATOM 1630 O O . VAL A 1 231 ? 18.545 5.781 -10.412 1.00 83.50 231 VAL A O 1
ATOM 1633 N N . ASP A 1 232 ? 19.745 7.211 -11.676 1.00 84.69 232 ASP A N 1
ATOM 1634 C CA . ASP A 1 232 ? 19.889 8.194 -10.598 1.00 84.69 232 ASP A CA 1
ATOM 1635 C C . ASP A 1 232 ? 18.517 8.781 -10.261 1.00 84.69 232 ASP A C 1
ATOM 1637 O O . ASP A 1 232 ? 17.932 9.546 -11.027 1.00 84.69 232 ASP A O 1
ATOM 1641 N N . TYR A 1 233 ? 17.989 8.441 -9.090 1.00 82.44 233 TYR A N 1
ATOM 1642 C CA . TYR A 1 233 ? 16.711 8.981 -8.648 1.00 82.44 233 TYR A CA 1
ATOM 1643 C C . TYR A 1 233 ? 16.806 10.464 -8.250 1.00 82.44 233 TYR A C 1
ATOM 1645 O O . TYR A 1 233 ? 15.775 11.135 -8.188 1.00 82.44 233 TYR A O 1
ATOM 1653 N N . ASN A 1 234 ? 18.007 11.010 -8.001 1.00 83.88 234 ASN A N 1
ATOM 1654 C CA . ASN A 1 234 ? 18.189 12.407 -7.582 1.00 83.88 234 ASN A CA 1
ATOM 1655 C C . ASN A 1 234 ? 17.866 13.413 -8.693 1.00 83.88 234 ASN A C 1
ATOM 1657 O O . ASN A 1 234 ? 17.654 14.592 -8.411 1.00 83.88 234 ASN A O 1
ATOM 1661 N N . ILE A 1 235 ? 17.781 12.955 -9.945 1.00 82.69 235 ILE A N 1
ATOM 1662 C CA . ILE A 1 235 ? 17.372 13.786 -11.082 1.00 82.69 235 ILE A CA 1
ATOM 1663 C C . ILE A 1 235 ? 15.866 13.716 -11.375 1.00 82.69 235 ILE A C 1
ATOM 1665 O O . ILE A 1 235 ? 15.427 14.217 -12.406 1.00 82.69 235 ILE A O 1
ATOM 1669 N N . ASN A 1 236 ? 15.070 13.131 -10.470 1.00 83.75 236 ASN A N 1
ATOM 1670 C CA . ASN A 1 236 ? 13.623 12.930 -10.618 1.00 83.75 236 ASN A CA 1
ATOM 1671 C C . ASN A 1 236 ? 13.253 12.259 -11.955 1.00 83.75 236 ASN A C 1
ATOM 1673 O O . ASN A 1 236 ? 12.506 12.830 -12.756 1.00 83.75 236 ASN A O 1
ATOM 1677 N N . PRO A 1 237 ? 13.799 11.061 -12.222 1.00 85.75 237 PRO A N 1
ATOM 1678 C CA . PRO A 1 237 ? 13.570 10.353 -13.467 1.00 85.75 237 PRO A CA 1
ATOM 1679 C C . PRO A 1 237 ? 12.085 10.027 -13.653 1.00 85.75 237 PRO A C 1
ATOM 1681 O O . PRO A 1 237 ? 11.346 9.754 -12.703 1.00 85.75 237 PRO A O 1
ATOM 1684 N N . VAL A 1 238 ? 11.680 10.005 -14.917 1.00 89.06 238 VAL A N 1
ATOM 1685 C CA . VAL A 1 238 ? 10.390 9.489 -15.371 1.00 89.06 238 VAL A CA 1
ATOM 1686 C C . VAL A 1 238 ? 10.695 8.327 -16.304 1.00 89.06 238 VAL A C 1
ATOM 1688 O O . VAL A 1 238 ? 11.584 8.447 -17.147 1.00 89.06 238 VAL A O 1
ATOM 1691 N N . MET A 1 239 ? 9.997 7.202 -16.157 1.00 90.81 239 MET A N 1
ATOM 1692 C CA . MET A 1 239 ? 10.277 5.998 -16.951 1.00 90.81 239 MET A CA 1
ATOM 1693 C C . MET A 1 239 ? 9.050 5.116 -17.138 1.00 90.81 239 MET A C 1
ATOM 1695 O O . MET A 1 239 ? 8.062 5.250 -16.421 1.00 90.81 239 MET A O 1
ATOM 1699 N N . LYS A 1 240 ? 9.105 4.184 -18.087 1.00 94.12 240 LYS A N 1
ATOM 1700 C CA . LYS A 1 240 ? 8.104 3.120 -18.206 1.00 94.12 240 LYS A CA 1
ATOM 1701 C C . LYS A 1 240 ? 8.357 1.982 -17.217 1.00 94.12 240 LYS A C 1
ATOM 1703 O O . LYS A 1 240 ? 9.420 1.361 -17.208 1.00 94.12 240 LYS A O 1
ATOM 1708 N N . LEU A 1 241 ? 7.338 1.687 -16.416 1.00 96.19 241 LEU A N 1
ATOM 1709 C CA . LEU A 1 241 ? 7.317 0.582 -15.463 1.00 96.19 241 LEU A CA 1
ATOM 1710 C C . LEU A 1 241 ? 6.207 -0.397 -15.836 1.00 96.19 241 LEU A C 1
ATOM 1712 O O . LEU A 1 241 ? 5.153 0.008 -16.334 1.00 96.19 241 LEU A O 1
ATOM 1716 N N . ALA A 1 242 ? 6.439 -1.675 -15.556 1.00 97.50 242 ALA A N 1
ATOM 1717 C CA . ALA A 1 242 ? 5.391 -2.680 -15.548 1.00 97.50 242 ALA A CA 1
ATOM 1718 C C . ALA A 1 242 ? 5.125 -3.140 -14.119 1.00 97.50 242 ALA A C 1
ATOM 1720 O O . ALA A 1 242 ? 6.056 -3.273 -13.320 1.00 97.50 242 ALA A O 1
ATOM 1721 N N . TRP A 1 243 ? 3.860 -3.397 -13.800 1.00 97.81 243 TRP A N 1
ATOM 1722 C CA . TRP A 1 243 ? 3.486 -3.849 -12.469 1.00 97.81 243 TRP A CA 1
ATOM 1723 C C . TRP A 1 243 ? 2.232 -4.719 -12.444 1.00 97.81 243 TRP A C 1
ATOM 1725 O O . TRP A 1 243 ? 1.392 -4.690 -13.345 1.00 97.81 243 TRP A O 1
ATOM 1735 N N . GLN A 1 244 ? 2.096 -5.489 -11.369 1.00 96.81 244 GLN A N 1
ATOM 1736 C CA . GLN A 1 244 ? 0.885 -6.244 -11.068 1.00 96.81 244 GLN A CA 1
ATOM 1737 C C . GLN A 1 244 ? 0.616 -6.289 -9.557 1.00 96.81 244 GLN A C 1
ATOM 1739 O O . GLN A 1 244 ? 1.564 -6.286 -8.765 1.00 96.81 244 GLN A O 1
ATOM 1744 N N . PRO A 1 245 ? -0.660 -6.342 -9.142 1.00 95.00 245 PRO A N 1
ATOM 1745 C CA . PRO A 1 245 ? -1.016 -6.534 -7.744 1.00 95.00 245 PRO A CA 1
ATOM 1746 C C . PRO A 1 245 ? -0.655 -7.948 -7.269 1.00 95.00 245 PRO A C 1
ATOM 1748 O O . PRO A 1 245 ? -0.939 -8.929 -7.954 1.00 95.00 245 PRO A O 1
ATOM 1751 N N . VAL A 1 246 ? -0.065 -8.055 -6.080 1.00 93.00 246 VAL A N 1
ATOM 1752 C CA . VAL A 1 246 ? 0.290 -9.321 -5.423 1.00 93.00 246 VAL A CA 1
ATOM 1753 C C . VAL A 1 246 ? 0.056 -9.236 -3.910 1.00 93.00 246 VAL A C 1
ATOM 1755 O O . VAL A 1 246 ? -0.048 -8.150 -3.335 1.00 93.00 246 VAL A O 1
ATOM 1758 N N . ALA A 1 247 ? -0.006 -10.389 -3.243 1.00 88.69 247 ALA A N 1
ATOM 1759 C CA . ALA A 1 247 ? -0.001 -10.442 -1.783 1.00 88.69 247 ALA A CA 1
ATOM 1760 C C . ALA A 1 247 ? 1.373 -10.025 -1.224 1.00 88.69 247 ALA A C 1
ATOM 1762 O O . ALA A 1 247 ? 2.410 -10.312 -1.822 1.00 88.69 247 ALA A O 1
ATOM 1763 N N . CYS A 1 248 ? 1.389 -9.378 -0.055 1.00 90.12 248 CYS A N 1
ATOM 1764 C CA . CYS A 1 248 ? 2.630 -8.999 0.631 1.00 90.12 248 CYS A CA 1
ATOM 1765 C C . CYS A 1 248 ? 3.215 -10.118 1.508 1.00 90.12 248 CYS A C 1
ATOM 1767 O O . CYS A 1 248 ? 4.275 -9.927 2.104 1.00 90.12 248 CYS A O 1
ATOM 1769 N N . ASN A 1 249 ? 2.522 -11.254 1.636 1.00 89.31 249 ASN A N 1
ATOM 1770 C CA . ASN A 1 249 ? 2.743 -12.260 2.677 1.00 89.31 249 ASN A CA 1
ATOM 1771 C C . ASN A 1 249 ? 4.211 -12.698 2.859 1.00 89.31 249 ASN A C 1
ATOM 1773 O O . ASN A 1 249 ? 4.649 -12.860 3.995 1.00 89.31 249 ASN A O 1
ATOM 1777 N N . SER A 1 250 ? 4.993 -12.808 1.782 1.00 90.94 250 SER A N 1
ATOM 1778 C CA . SER A 1 250 ? 6.401 -13.221 1.817 1.00 90.94 250 SER A CA 1
ATOM 1779 C C . SER A 1 250 ? 7.338 -12.222 2.501 1.00 90.94 250 SER A C 1
ATOM 1781 O O . SER A 1 250 ? 8.446 -12.592 2.879 1.00 90.94 250 SER A O 1
ATOM 1783 N N . LEU A 1 251 ? 6.924 -10.958 2.636 1.00 93.25 251 LEU A N 1
ATOM 1784 C CA . LEU A 1 251 ? 7.706 -9.884 3.258 1.00 93.25 251 LEU A CA 1
ATOM 1785 C C . LEU A 1 251 ? 7.121 -9.411 4.590 1.00 93.25 251 LEU A C 1
ATOM 1787 O O . LEU A 1 251 ? 7.731 -8.586 5.268 1.00 93.25 251 LEU A O 1
ATOM 1791 N N . ILE A 1 252 ? 5.951 -9.914 4.980 1.00 93.81 252 ILE A N 1
AT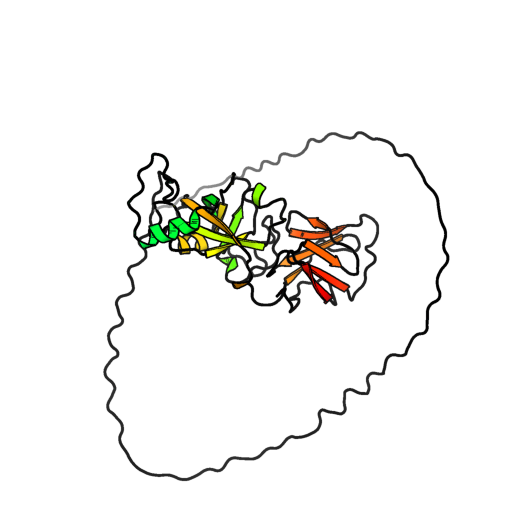OM 1792 C CA . ILE A 1 252 ? 5.319 -9.577 6.253 1.00 93.81 252 ILE A CA 1
ATOM 1793 C C . ILE A 1 252 ? 5.796 -10.562 7.318 1.00 93.81 252 ILE A C 1
ATOM 1795 O O . ILE A 1 252 ? 5.513 -11.758 7.268 1.00 93.81 252 ILE A O 1
ATOM 1799 N N . THR A 1 253 ? 6.507 -10.037 8.313 1.00 90.69 253 THR A N 1
ATOM 1800 C CA . THR A 1 253 ? 6.945 -10.783 9.496 1.00 90.69 253 THR A CA 1
ATOM 1801 C C . THR A 1 253 ? 6.329 -10.174 10.754 1.00 90.69 253 THR A C 1
ATOM 1803 O O . THR A 1 253 ? 6.050 -8.976 10.807 1.00 90.69 253 THR A O 1
ATOM 1806 N N . GLY A 1 254 ? 6.087 -10.998 11.777 1.00 93.12 254 GLY A N 1
ATOM 1807 C CA . GLY A 1 254 ? 5.443 -10.563 13.021 1.00 93.12 254 GLY A CA 1
ATOM 1808 C C . GLY A 1 254 ? 3.916 -10.430 12.937 1.00 93.12 254 GLY A C 1
ATOM 1809 O O . GLY A 1 254 ? 3.276 -10.881 11.982 1.00 93.12 254 GLY A O 1
ATOM 1810 N N . GLY A 1 255 ? 3.327 -9.850 13.985 1.00 96.00 255 GLY A N 1
ATOM 1811 C CA . GLY A 1 255 ? 1.881 -9.716 14.129 1.00 96.00 255 GLY A CA 1
ATOM 1812 C C . GLY A 1 255 ? 1.304 -8.461 13.478 1.00 96.00 255 GLY A C 1
ATOM 1813 O O . GLY A 1 255 ? 2.020 -7.531 13.091 1.00 96.00 255 GLY A O 1
ATOM 1814 N N . ILE A 1 256 ? -0.021 -8.448 13.360 1.00 97.06 256 ILE A N 1
ATOM 1815 C CA . ILE A 1 256 ? -0.796 -7.292 12.912 1.00 97.06 256 ILE A CA 1
ATOM 1816 C C . ILE A 1 256 ? -0.612 -6.154 13.918 1.00 97.06 256 ILE A C 1
ATOM 1818 O O . ILE A 1 256 ? -0.716 -6.348 15.131 1.00 97.06 256 ILE A O 1
ATOM 1822 N N . ARG A 1 257 ? -0.372 -4.945 13.411 1.00 95.12 257 ARG A N 1
ATOM 1823 C CA . ARG A 1 257 ? -0.238 -3.731 14.216 1.00 95.12 257 ARG A CA 1
ATOM 1824 C C . ARG A 1 257 ? -1.574 -3.011 14.283 1.00 95.12 257 ARG A C 1
ATOM 1826 O O . ARG A 1 257 ? -2.104 -2.585 13.257 1.00 95.12 257 ARG A O 1
ATOM 1833 N N . LEU A 1 258 ? -2.098 -2.868 15.495 1.00 95.94 258 LEU A N 1
ATOM 1834 C CA . LEU A 1 258 ? -3.266 -2.053 15.795 1.00 95.94 258 LEU A CA 1
ATOM 1835 C C . LEU A 1 258 ? -2.803 -0.629 16.087 1.00 95.94 258 LEU A C 1
ATOM 1837 O O . LEU A 1 258 ? -2.012 -0.416 17.007 1.00 95.94 258 LEU A O 1
ATOM 1841 N N . TRP A 1 259 ? -3.324 0.343 15.339 1.00 93.50 259 TRP A N 1
ATOM 1842 C CA . TRP A 1 259 ? -3.030 1.755 15.546 1.00 93.50 259 TRP A CA 1
ATOM 1843 C C . TRP A 1 259 ? -4.310 2.587 15.730 1.00 93.50 259 TRP A C 1
ATOM 1845 O O . TRP A 1 259 ? -5.053 2.813 14.772 1.00 93.50 259 TRP A O 1
ATOM 1855 N N . PRO A 1 260 ? -4.616 3.053 16.950 1.00 94.69 260 PRO A N 1
ATOM 1856 C CA . PRO A 1 260 ? -5.822 3.828 17.205 1.00 94.69 260 PRO A CA 1
ATOM 1857 C C . PRO A 1 260 ? -5.714 5.269 16.693 1.00 94.69 260 PRO A C 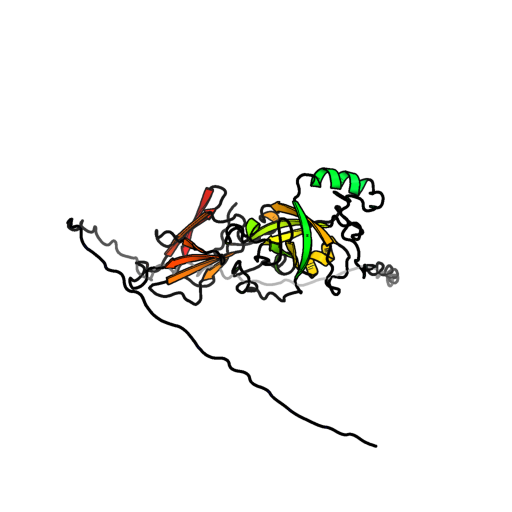1
ATOM 1859 O O . PRO A 1 260 ? -4.645 5.876 16.687 1.00 94.69 260 PRO A O 1
ATOM 1862 N N . SER A 1 261 ? -6.850 5.847 16.306 1.00 93.44 261 SER A N 1
ATOM 1863 C CA . SER A 1 261 ? -6.954 7.274 16.011 1.00 93.44 261 SER A CA 1
ATOM 1864 C C . SER A 1 261 ? -6.791 8.105 17.283 1.00 93.44 261 SER A C 1
ATOM 1866 O O . SER A 1 261 ? -7.326 7.777 18.343 1.00 93.44 261 SER A O 1
ATOM 1868 N N . THR A 1 262 ? -6.116 9.246 17.159 1.00 92.25 262 THR A N 1
ATOM 1869 C CA . THR A 1 262 ? -6.015 10.251 18.228 1.00 92.25 262 THR A CA 1
ATOM 1870 C C . THR A 1 262 ? -7.353 10.927 18.535 1.00 92.25 262 THR A C 1
ATOM 1872 O O . THR A 1 262 ? -7.483 11.591 19.558 1.00 92.25 262 THR A O 1
ATOM 1875 N N . GLN A 1 263 ? -8.359 10.746 17.674 1.00 94.12 263 GLN A N 1
ATOM 1876 C CA . GLN A 1 263 ? -9.707 11.295 17.844 1.00 94.12 263 GLN A CA 1
ATOM 1877 C C . GLN A 1 263 ? -10.637 10.373 18.646 1.00 94.12 263 GLN A C 1
ATOM 1879 O O . GLN A 1 263 ? -11.804 10.716 18.849 1.00 94.12 263 GLN A O 1
ATOM 1884 N N . ASN A 1 264 ? -10.146 9.210 19.091 1.00 96.38 264 ASN A N 1
ATOM 1885 C CA . ASN A 1 264 ? -10.949 8.238 19.824 1.00 96.38 264 ASN A CA 1
ATOM 1886 C C . ASN A 1 264 ? -11.570 8.852 21.084 1.00 96.38 264 ASN A C 1
ATOM 1888 O O . ASN A 1 264 ? -10.895 9.466 21.908 1.00 96.38 264 ASN A O 1
ATOM 1892 N N . ASN A 1 265 ? -12.877 8.674 21.231 1.00 95.50 265 ASN A N 1
ATOM 1893 C CA . ASN A 1 265 ? -13.672 9.132 22.360 1.00 95.50 265 ASN A CA 1
ATOM 1894 C C . ASN A 1 265 ? -14.932 8.256 22.498 1.00 95.50 265 ASN A C 1
ATOM 1896 O O . ASN A 1 265 ? -15.119 7.291 21.764 1.00 95.50 265 ASN A O 1
ATOM 1900 N N . GLN A 1 266 ? -15.823 8.588 23.433 1.00 96.31 266 GLN A N 1
ATOM 1901 C CA . GLN A 1 266 ? -17.031 7.792 23.682 1.00 96.31 266 GLN A CA 1
ATOM 1902 C C . GLN A 1 266 ? -18.025 7.732 22.502 1.00 96.31 266 GLN A C 1
ATOM 1904 O O . GLN A 1 266 ? -18.911 6.889 22.523 1.00 96.31 266 GLN A O 1
ATOM 1909 N N . TYR A 1 267 ? -17.908 8.602 21.496 1.00 97.31 267 TYR A N 1
ATOM 1910 C CA . TYR A 1 267 ? -18.792 8.679 20.323 1.00 97.31 267 TYR A CA 1
ATOM 1911 C C . TYR A 1 267 ? -18.108 8.257 19.017 1.00 97.31 267 TYR A C 1
ATOM 1913 O O . TYR A 1 267 ? -18.780 8.076 18.002 1.00 97.31 267 TYR A O 1
ATOM 1921 N N . PHE A 1 268 ? -16.778 8.141 19.020 1.00 97.88 268 PHE A N 1
ATOM 1922 C CA . PHE A 1 268 ? -15.987 7.832 17.836 1.00 97.88 268 PHE A CA 1
ATOM 1923 C C . PHE A 1 268 ? -14.813 6.926 18.188 1.00 97.88 268 PHE A C 1
ATOM 1925 O O . PHE A 1 268 ? -14.021 7.243 19.071 1.00 97.88 268 PHE A O 1
ATOM 1932 N N . ILE A 1 269 ? -14.660 5.835 17.447 1.00 98.25 269 ILE A N 1
ATOM 1933 C CA . ILE A 1 269 ? -13.478 4.976 17.484 1.00 98.25 269 ILE A CA 1
ATOM 1934 C C . ILE A 1 269 ? -12.990 4.818 16.054 1.00 98.25 269 ILE A C 1
ATOM 1936 O O . ILE A 1 269 ? -13.763 4.427 15.189 1.00 98.25 269 ILE A O 1
ATOM 1940 N N . GLY A 1 270 ? -11.715 5.084 15.813 1.00 97.44 270 GLY A N 1
ATOM 1941 C CA . GLY A 1 270 ? -11.000 4.763 14.590 1.00 97.44 270 GLY A CA 1
ATOM 1942 C C . GLY A 1 270 ? -9.795 3.889 14.906 1.00 97.44 270 GLY A C 1
ATOM 1943 O O . GLY A 1 270 ? -9.057 4.162 15.857 1.00 97.44 270 GLY A O 1
ATOM 1944 N N . ILE A 1 271 ? -9.589 2.845 14.108 1.00 97.06 271 ILE A N 1
ATOM 1945 C CA . ILE A 1 271 ? -8.437 1.949 14.206 1.00 97.06 271 ILE A CA 1
ATOM 1946 C C . ILE A 1 271 ? -7.896 1.679 12.799 1.00 97.06 271 ILE A C 1
ATOM 1948 O O . ILE A 1 271 ? -8.641 1.263 11.914 1.00 97.06 271 ILE A O 1
ATOM 1952 N N . ASN A 1 272 ? -6.602 1.908 12.593 1.00 95.25 272 ASN A N 1
ATOM 1953 C CA . ASN A 1 272 ? -5.862 1.425 11.434 1.00 95.25 272 ASN A CA 1
ATOM 1954 C C . ASN A 1 272 ? -5.210 0.080 11.787 1.00 95.25 272 ASN A C 1
ATOM 1956 O O . ASN A 1 272 ? -4.700 -0.100 12.895 1.00 95.25 272 ASN A O 1
ATOM 1960 N N . PHE A 1 273 ? -5.233 -0.857 10.843 1.00 95.62 273 PHE A N 1
ATOM 1961 C CA . PHE A 1 273 ? -4.519 -2.125 10.952 1.00 95.62 273 PHE A CA 1
ATOM 1962 C C . PHE A 1 273 ? -3.438 -2.168 9.883 1.00 95.62 273 PHE A C 1
ATOM 1964 O O . PHE A 1 273 ? -3.697 -1.876 8.718 1.00 95.62 273 PHE A O 1
ATOM 1971 N N . SER A 1 274 ? -2.227 -2.527 10.285 1.00 94.19 274 SER A N 1
ATOM 1972 C CA . SER A 1 274 ? -1.059 -2.585 9.406 1.00 94.19 274 SER A CA 1
ATOM 1973 C C . SER A 1 274 ? -0.230 -3.836 9.687 1.00 94.19 274 SER A C 1
ATOM 1975 O O . SER A 1 274 ? -0.563 -4.622 10.577 1.00 94.19 274 SER A O 1
ATOM 1977 N N . ASN A 1 275 ? 0.820 -4.064 8.892 1.00 94.12 275 ASN A N 1
ATOM 1978 C CA . ASN A 1 275 ? 1.568 -5.328 8.873 1.00 94.12 275 ASN A CA 1
ATOM 1979 C C . ASN A 1 275 ? 0.675 -6.555 8.586 1.00 94.12 275 ASN A C 1
ATOM 1981 O O . ASN A 1 275 ? 0.841 -7.626 9.167 1.00 94.12 275 ASN A O 1
ATOM 1985 N N . LEU A 1 276 ? -0.322 -6.372 7.723 1.00 94.75 276 LEU A N 1
ATOM 1986 C CA . LEU A 1 276 ? -1.285 -7.397 7.342 1.00 94.75 276 LEU A CA 1
ATOM 1987 C C . LEU A 1 276 ? -0.678 -8.305 6.267 1.00 94.75 276 LEU A C 1
ATOM 1989 O O . LEU A 1 276 ? -0.213 -7.810 5.242 1.00 94.75 276 LEU A O 1
ATOM 1993 N N . LYS A 1 277 ? -0.710 -9.627 6.468 1.00 94.62 277 LYS A N 1
ATOM 1994 C CA . LYS A 1 277 ? -0.407 -10.579 5.384 1.00 94.62 277 LYS A CA 1
ATOM 1995 C C . LYS A 1 277 ? -1.495 -10.607 4.312 1.00 94.62 277 LYS A C 1
ATOM 1997 O O . LYS A 1 277 ? -1.185 -10.786 3.139 1.00 94.62 277 LYS A O 1
ATOM 2002 N N . GLU A 1 278 ? -2.739 -10.400 4.734 1.00 94.38 278 GLU A N 1
ATOM 2003 C CA . GLU A 1 278 ? -3.935 -10.408 3.897 1.00 94.38 278 GLU A CA 1
ATOM 2004 C C . GLU A 1 278 ? -4.783 -9.164 4.166 1.00 94.38 278 GLU A C 1
ATOM 2006 O O . GLU A 1 278 ? -4.915 -8.728 5.313 1.00 94.38 278 GLU A O 1
ATOM 2011 N N . LEU A 1 279 ? -5.379 -8.597 3.112 1.00 93.81 279 LEU A N 1
ATOM 2012 C CA . LEU A 1 279 ? -6.263 -7.438 3.245 1.00 93.81 279 LEU A CA 1
ATOM 2013 C C . LEU A 1 279 ? -7.523 -7.797 4.033 1.00 93.81 279 LEU A C 1
ATOM 2015 O O . LEU A 1 279 ? -8.062 -8.895 3.898 1.00 93.81 279 LEU A O 1
ATOM 2019 N N . LEU A 1 280 ? -8.016 -6.846 4.824 1.00 95.81 280 LEU A N 1
ATOM 2020 C CA . LEU A 1 280 ? -9.230 -7.013 5.618 1.00 95.81 280 LEU A CA 1
ATOM 2021 C C . LEU A 1 280 ? -10.476 -6.685 4.794 1.00 95.81 280 LEU A C 1
ATOM 2023 O O . LEU A 1 280 ? -10.547 -5.635 4.160 1.00 95.81 280 LEU A O 1
ATOM 2027 N N . THR A 1 281 ? -11.494 -7.536 4.877 1.00 96.19 281 THR A N 1
ATOM 2028 C CA . THR A 1 281 ? -12.826 -7.285 4.304 1.00 96.19 281 THR A CA 1
ATOM 2029 C C . THR A 1 281 ? -13.837 -6.834 5.344 1.00 96.19 281 THR A C 1
ATOM 2031 O O . THR A 1 281 ? -14.804 -6.154 5.007 1.00 96.19 281 THR A O 1
ATOM 2034 N N . SER A 1 282 ? -13.648 -7.207 6.611 1.00 98.06 282 SER A N 1
ATOM 2035 C CA . SER A 1 282 ? -14.493 -6.729 7.701 1.00 98.06 282 SER A CA 1
ATOM 2036 C C . SER A 1 282 ? -13.755 -6.712 9.033 1.00 98.06 282 SER A C 1
ATOM 2038 O O . SER A 1 282 ? -12.850 -7.512 9.290 1.00 98.06 282 SER A O 1
ATOM 2040 N N . VAL A 1 283 ? -14.179 -5.789 9.893 1.00 98.69 283 VAL A N 1
ATOM 2041 C CA . VAL A 1 283 ? -13.704 -5.664 11.268 1.00 98.69 283 VAL A CA 1
ATOM 2042 C C . VAL A 1 283 ? -14.903 -5.489 12.188 1.00 98.69 283 VAL A C 1
ATOM 2044 O O . VAL A 1 283 ? -15.806 -4.700 11.900 1.00 98.69 283 VAL A O 1
ATOM 2047 N N . THR A 1 284 ? -14.902 -6.198 13.315 1.00 98.56 284 THR A N 1
ATOM 2048 C CA . THR A 1 284 ? -15.851 -5.954 14.405 1.00 98.56 284 THR A CA 1
ATOM 2049 C C . THR A 1 284 ? -15.115 -5.729 15.718 1.00 98.56 284 THR A C 1
ATOM 2051 O O . THR A 1 284 ? -14.093 -6.359 15.985 1.00 98.56 284 THR A O 1
ATOM 2054 N N . LEU A 1 285 ? -15.641 -4.828 16.544 1.00 98.56 285 LEU A N 1
ATOM 2055 C CA . LEU A 1 285 ? -15.128 -4.538 17.878 1.00 98.56 285 LEU A CA 1
ATOM 2056 C C . LEU A 1 285 ? -16.258 -4.712 18.893 1.00 98.56 285 LEU A C 1
ATOM 2058 O O . LEU A 1 285 ? -17.259 -4.000 18.852 1.00 98.56 285 LEU A O 1
ATOM 2062 N N . SER A 1 286 ? -16.110 -5.693 19.780 1.00 97.81 286 SER A N 1
ATOM 2063 C CA . SER A 1 286 ? -17.118 -6.126 20.755 1.00 97.81 286 SER A CA 1
ATOM 2064 C C . SER A 1 286 ? -18.500 -6.346 20.123 1.00 97.81 286 SER A C 1
ATOM 2066 O O . SER A 1 286 ? -19.523 -5.940 20.668 1.00 97.81 286 SER A O 1
ATOM 2068 N N . GLY A 1 287 ? -18.522 -6.970 18.939 1.00 97.25 287 GLY A N 1
ATOM 2069 C CA . GLY A 1 287 ? -19.741 -7.265 18.179 1.00 97.25 287 GLY A CA 1
ATOM 2070 C C . GLY A 1 287 ? -20.289 -6.103 17.340 1.00 97.25 287 GLY A C 1
ATOM 2071 O O . GLY A 1 287 ? -21.242 -6.304 16.591 1.00 97.25 287 GLY A O 1
ATOM 2072 N N . ILE A 1 288 ? -19.693 -4.909 17.411 1.00 98.19 288 ILE A N 1
ATOM 2073 C CA . ILE A 1 288 ? -20.079 -3.765 16.577 1.00 98.19 288 ILE A CA 1
ATOM 2074 C C . ILE A 1 288 ? -19.240 -3.773 15.301 1.00 98.19 288 ILE A C 1
ATOM 2076 O O . ILE A 1 288 ? -18.012 -3.724 15.359 1.00 98.19 288 ILE A O 1
ATOM 2080 N N . ALA A 1 289 ? -19.900 -3.820 14.143 1.00 98.31 289 ALA A N 1
ATOM 2081 C CA . ALA A 1 289 ? -19.231 -3.709 12.853 1.00 98.31 289 ALA A CA 1
ATOM 2082 C C . ALA A 1 289 ? -18.607 -2.319 12.678 1.00 98.31 289 ALA A C 1
ATOM 2084 O O . ALA A 1 289 ? -19.255 -1.299 12.921 1.00 98.31 289 ALA A O 1
ATOM 2085 N N . MET A 1 290 ? -17.353 -2.288 12.237 1.00 98.56 290 MET A N 1
ATOM 2086 C CA . MET A 1 290 ? -16.646 -1.057 11.913 1.00 98.56 290 MET A CA 1
ATOM 2087 C C . MET A 1 290 ? -16.779 -0.763 10.414 1.00 98.56 290 MET A C 1
ATOM 2089 O O . MET A 1 290 ? -16.706 -1.668 9.584 1.00 98.56 290 MET A O 1
ATOM 2093 N N . ALA A 1 291 ? -16.955 0.506 10.057 1.00 97.88 291 ALA A N 1
ATOM 2094 C CA . ALA A 1 291 ? -17.010 0.963 8.676 1.00 97.88 291 ALA A CA 1
ATOM 2095 C C . ALA A 1 291 ? -15.608 1.328 8.181 1.00 97.88 291 ALA A C 1
ATOM 2097 O O . ALA A 1 291 ? -14.939 2.168 8.786 1.00 97.88 291 ALA A O 1
ATOM 2098 N N . TYR A 1 292 ? -15.178 0.739 7.068 1.00 96.44 292 TYR A N 1
ATOM 2099 C CA . TYR A 1 292 ? -13.931 1.136 6.425 1.00 96.44 292 TYR A CA 1
ATOM 2100 C C . TYR A 1 292 ? -14.039 2.545 5.837 1.00 96.44 292 TYR A C 1
ATOM 2102 O O . TYR A 1 292 ? -15.055 2.907 5.242 1.00 96.44 292 TYR A O 1
ATOM 2110 N N . GLN A 1 293 ? -12.987 3.337 6.008 1.00 95.88 293 GLN A N 1
ATOM 2111 C CA . GLN A 1 293 ? -12.872 4.693 5.493 1.00 95.88 293 GLN A CA 1
ATOM 2112 C C . GLN A 1 293 ? -11.752 4.766 4.469 1.00 95.88 293 GLN A C 1
ATOM 2114 O O . GLN A 1 293 ? -10.752 4.059 4.587 1.00 95.88 293 GLN A O 1
ATOM 2119 N N . SER A 1 294 ? -11.876 5.683 3.508 1.00 93.06 294 SER A N 1
ATOM 2120 C CA . SER A 1 294 ? -10.902 5.779 2.420 1.00 93.06 294 SER A CA 1
ATOM 2121 C C . SER A 1 294 ? -9.481 6.026 2.907 1.00 93.06 294 SER A C 1
ATOM 2123 O O . SER A 1 294 ? -8.541 5.492 2.343 1.00 93.06 294 SER A O 1
ATOM 2125 N N . TYR A 1 295 ? -9.323 6.733 4.021 1.00 91.31 295 TYR A N 1
ATOM 2126 C CA . TYR A 1 295 ? -8.030 7.039 4.624 1.00 91.31 295 TYR A CA 1
ATOM 2127 C C . TYR A 1 295 ? -7.428 5.898 5.476 1.00 91.31 295 TYR A C 1
ATOM 2129 O O . TYR A 1 295 ? -6.576 6.149 6.324 1.00 91.31 295 TYR A O 1
ATOM 2137 N N . GLY A 1 296 ? -7.881 4.649 5.296 1.00 92.81 296 GLY A N 1
ATOM 2138 C CA . GLY A 1 296 ? -7.264 3.454 5.889 1.00 92.81 296 GLY A CA 1
ATOM 2139 C C . GLY A 1 296 ? -7.699 3.098 7.310 1.00 92.81 296 GLY A C 1
ATOM 2140 O O . GLY A 1 296 ? -7.134 2.189 7.920 1.00 92.81 296 GLY A O 1
ATOM 2141 N N . TYR A 1 297 ? -8.692 3.791 7.866 1.00 95.44 297 TYR A N 1
ATOM 2142 C CA . TYR A 1 297 ? -9.216 3.502 9.202 1.00 95.44 297 TYR A CA 1
ATOM 2143 C C . TYR A 1 297 ? -10.534 2.739 9.129 1.00 95.44 297 TYR A C 1
ATOM 2145 O O . TYR A 1 297 ? -11.413 3.045 8.329 1.00 95.44 297 TYR A O 1
ATOM 2153 N N . TRP A 1 298 ? -10.704 1.802 10.051 1.00 97.81 298 TRP A N 1
ATOM 2154 C CA . TRP A 1 298 ? -11.986 1.208 10.398 1.00 97.81 298 TRP A CA 1
ATOM 2155 C C . TRP A 1 298 ? -12.600 2.019 11.529 1.00 97.81 298 TRP A C 1
ATOM 2157 O O . TRP A 1 298 ? -11.923 2.276 12.527 1.00 97.81 298 TRP A O 1
ATOM 2167 N N . THR A 1 299 ? -13.856 2.446 11.385 1.00 98.31 299 THR A N 1
ATOM 2168 C CA . THR A 1 299 ? -14.479 3.372 12.335 1.00 98.31 299 THR A CA 1
ATOM 2169 C C . THR A 1 299 ? -15.825 2.912 12.878 1.00 98.31 299 THR A C 1
ATOM 2171 O O . THR A 1 299 ? -16.616 2.259 12.204 1.00 98.31 299 THR A O 1
ATOM 2174 N N . ILE A 1 300 ? -16.102 3.303 14.118 1.00 98.38 300 ILE A N 1
ATOM 2175 C CA . ILE A 1 300 ? -17.436 3.344 14.715 1.00 98.38 300 ILE A CA 1
ATOM 2176 C C . ILE A 1 300 ? -17.706 4.815 15.006 1.00 98.38 300 ILE A C 1
ATOM 2178 O O . ILE A 1 300 ? -16.915 5.459 15.691 1.00 98.38 300 ILE A O 1
ATOM 2182 N N . ASN A 1 301 ? -18.801 5.356 14.480 1.00 97.06 301 ASN A N 1
ATOM 2183 C CA . ASN A 1 301 ? -19.180 6.748 14.688 1.00 97.06 301 ASN A CA 1
ATOM 2184 C C . ASN A 1 301 ? -20.662 6.820 15.061 1.00 97.06 301 ASN A C 1
ATOM 2186 O O . ASN A 1 301 ? -21.524 6.517 14.236 1.00 97.06 301 ASN A O 1
ATOM 2190 N N . THR A 1 302 ? -20.952 7.223 16.295 1.00 95.00 302 THR A N 1
ATOM 2191 C CA . THR A 1 302 ? -22.311 7.358 16.836 1.00 95.00 302 THR A CA 1
ATOM 2192 C C . THR A 1 302 ? -22.506 8.763 17.416 1.00 95.00 302 THR A C 1
ATOM 2194 O O . THR A 1 302 ? -22.476 8.955 18.635 1.00 95.00 302 THR A O 1
ATOM 2197 N N . PRO A 1 303 ? -22.705 9.791 16.566 1.00 91.00 303 PRO A N 1
ATOM 2198 C CA . PRO A 1 303 ? -22.832 11.170 17.026 1.00 91.00 303 PRO A CA 1
ATOM 2199 C C . PRO A 1 303 ? -23.914 11.322 18.103 1.00 91.00 303 PRO A C 1
ATOM 2201 O O . PRO A 1 303 ? -25.074 10.969 17.898 1.00 91.00 303 PRO A O 1
ATOM 2204 N N . GLY A 1 304 ? -23.525 11.837 19.271 1.00 92.12 304 GLY A N 1
ATOM 2205 C CA . GLY A 1 304 ? -24.437 12.110 20.387 1.00 92.12 304 GLY A CA 1
ATOM 2206 C C . GLY A 1 304 ? -24.924 10.885 21.169 1.00 92.12 304 GLY A C 1
ATOM 2207 O O . GLY A 1 304 ? -25.679 11.059 22.121 1.00 92.12 304 GLY A O 1
ATOM 2208 N N . THR A 1 305 ? -24.498 9.667 20.819 1.00 96.06 305 THR A N 1
ATOM 2209 C CA . THR A 1 305 ? -24.833 8.440 21.563 1.00 96.06 305 THR A CA 1
ATOM 2210 C C . THR A 1 305 ? -23.553 7.688 21.912 1.00 96.06 305 THR A C 1
ATOM 2212 O O . THR A 1 305 ? -22.824 7.322 20.990 1.00 96.06 305 THR A O 1
ATOM 2215 N N . PRO A 1 306 ? -23.241 7.448 23.199 1.00 97.06 306 PRO A N 1
ATOM 2216 C CA . PRO A 1 306 ? -22.044 6.701 23.564 1.00 97.06 306 PRO A CA 1
ATOM 2217 C C . PRO A 1 306 ? -22.024 5.305 22.930 1.00 97.06 306 PRO A C 1
ATOM 2219 O O . PRO A 1 306 ? -23.042 4.610 22.915 1.00 97.06 306 PRO A O 1
ATOM 2222 N N . ILE A 1 307 ? -20.866 4.891 22.420 1.00 97.31 307 ILE A N 1
ATOM 2223 C CA . ILE A 1 307 ? -20.650 3.554 21.869 1.00 97.31 307 ILE A CA 1
ATOM 2224 C C . ILE A 1 307 ? -20.758 2.550 23.031 1.00 97.31 307 ILE A C 1
ATOM 2226 O O . ILE A 1 307 ? -20.019 2.679 24.010 1.00 97.31 307 ILE A O 1
ATOM 2230 N N . PRO A 1 308 ? -21.656 1.550 22.961 1.00 95.12 308 PRO A N 1
ATOM 2231 C CA . PRO A 1 308 ? -21.962 0.670 24.087 1.00 95.12 308 PRO A CA 1
ATOM 2232 C C . PRO A 1 308 ? -20.936 -0.467 24.218 1.00 95.12 308 PRO A C 1
ATOM 2234 O O . PRO A 1 308 ? -21.277 -1.640 24.090 1.00 95.12 308 PRO A O 1
ATOM 2237 N N . ILE A 1 309 ? -19.667 -0.127 24.452 1.00 94.50 309 ILE A N 1
ATOM 2238 C CA . ILE A 1 309 ? -18.578 -1.092 24.639 1.00 94.50 309 ILE A CA 1
ATOM 2239 C C . ILE A 1 309 ? -17.739 -0.741 25.870 1.00 94.50 309 ILE A C 1
ATOM 2241 O O . ILE A 1 309 ? -17.576 0.425 26.224 1.00 94.50 309 ILE A O 1
ATOM 2245 N N . SER A 1 310 ? -17.165 -1.759 26.502 1.00 93.00 310 SER A N 1
ATOM 2246 C CA . SER A 1 310 ? -16.221 -1.621 27.611 1.00 93.00 310 SER A CA 1
ATOM 2247 C C . SER A 1 310 ? -15.096 -2.638 27.465 1.00 93.00 310 SER A C 1
ATOM 2249 O O . SER A 1 310 ? -15.302 -3.700 26.881 1.00 93.00 310 SER A O 1
ATOM 2251 N N . ALA A 1 311 ? -13.926 -2.330 28.020 1.00 93.31 311 ALA A N 1
ATOM 2252 C CA . ALA A 1 311 ? -12.823 -3.281 28.091 1.00 93.31 311 ALA A CA 1
ATOM 2253 C C . ALA A 1 311 ? -13.173 -4.499 28.982 1.00 93.31 311 ALA A C 1
ATOM 2255 O O . ALA A 1 311 ? -13.894 -4.328 29.971 1.00 93.31 311 ALA A O 1
ATOM 2256 N N . PRO A 1 312 ? -12.630 -5.700 28.695 1.00 95.31 312 PRO A N 1
ATOM 2257 C CA . PRO A 1 312 ? -11.820 -6.034 27.518 1.00 95.31 312 PRO A CA 1
ATOM 2258 C C . PRO A 1 312 ? -12.665 -6.081 26.235 1.00 95.31 312 PRO A C 1
ATOM 2260 O O . PRO A 1 312 ? -13.839 -6.439 26.266 1.00 95.31 312 PRO A O 1
ATOM 2263 N N . TYR A 1 313 ? -12.060 -5.726 25.102 1.00 97.62 313 TYR A N 1
ATOM 2264 C CA . TYR A 1 313 ? -12.747 -5.692 23.812 1.00 97.62 313 TYR A CA 1
ATOM 2265 C C . TYR A 1 313 ? -12.495 -6.972 23.025 1.00 97.62 313 TYR A C 1
ATOM 2267 O O . TYR A 1 313 ? -11.354 -7.418 22.931 1.00 97.62 313 TYR A O 1
ATOM 2275 N N . THR A 1 314 ? -13.530 -7.523 22.395 1.00 98.12 314 THR A N 1
ATOM 2276 C CA . THR A 1 314 ? -13.372 -8.637 21.450 1.00 98.12 314 THR A CA 1
ATOM 2277 C C . THR A 1 314 ? -13.200 -8.075 20.046 1.00 98.12 314 THR A C 1
ATOM 2279 O O . THR A 1 314 ? -14.158 -7.592 19.449 1.00 98.12 314 THR A O 1
ATOM 2282 N N . LEU A 1 315 ? -11.983 -8.115 19.520 1.00 98.62 315 LEU A N 1
ATOM 2283 C CA . LEU A 1 315 ? -11.666 -7.708 18.159 1.00 98.62 315 LEU A CA 1
ATOM 2284 C C . LEU A 1 315 ? -11.770 -8.918 17.227 1.00 98.62 315 LEU A C 1
ATOM 2286 O O . LEU A 1 315 ? -11.142 -9.946 17.483 1.00 98.62 315 LEU A O 1
ATOM 2290 N N . GLN A 1 316 ? -12.527 -8.786 16.138 1.00 98.62 316 GLN A N 1
ATOM 2291 C CA . GLN A 1 316 ? -12.546 -9.774 15.059 1.00 98.62 316 GLN A CA 1
ATOM 2292 C C . GLN A 1 316 ? -12.134 -9.127 13.743 1.00 98.62 316 GLN A C 1
ATOM 2294 O O . GLN A 1 316 ? -12.683 -8.092 13.359 1.00 98.62 316 GLN A O 1
ATOM 2299 N N . LEU A 1 317 ? -11.188 -9.758 13.057 1.00 98.69 317 LEU A N 1
ATOM 2300 C CA . LEU A 1 317 ? -10.637 -9.330 11.776 1.00 98.69 317 LEU A CA 1
ATOM 2301 C C . LEU A 1 317 ? -10.902 -10.432 10.755 1.00 98.69 317 LEU A C 1
ATOM 2303 O O . LEU A 1 317 ? -10.478 -11.563 10.980 1.00 98.69 317 LEU A O 1
ATOM 2307 N N . THR A 1 318 ? -11.576 -10.122 9.649 1.00 98.38 318 THR A N 1
ATOM 2308 C CA . THR A 1 318 ? -11.789 -11.082 8.554 1.00 98.38 318 THR A CA 1
ATOM 2309 C C . THR A 1 318 ? -11.003 -10.646 7.330 1.00 98.38 318 THR A C 1
ATOM 2311 O O . THR A 1 318 ? -11.159 -9.513 6.870 1.00 98.38 318 THR A O 1
ATOM 2314 N N . ALA A 1 319 ? -10.161 -11.540 6.821 1.00 96.38 319 ALA A N 1
ATOM 2315 C CA . ALA A 1 319 ? -9.362 -11.335 5.625 1.00 96.38 319 ALA A CA 1
ATOM 2316 C C . ALA A 1 319 ? -10.160 -11.602 4.339 1.00 96.38 319 ALA A C 1
ATOM 2318 O O . ALA A 1 319 ? -11.156 -12.323 4.339 1.00 96.38 319 ALA A O 1
ATOM 2319 N N . GLN A 1 320 ? -9.653 -11.101 3.212 1.00 93.19 320 GLN A N 1
ATOM 2320 C CA . GLN A 1 320 ? -10.166 -11.374 1.864 1.00 93.19 320 GLN A CA 1
ATOM 2321 C C . GLN A 1 320 ? -10.192 -12.864 1.494 1.00 93.19 320 GLN A C 1
ATOM 2323 O O . GLN A 1 320 ? -10.986 -13.279 0.654 1.00 93.19 320 GLN A O 1
ATOM 2328 N N . THR A 1 321 ? -9.352 -13.674 2.140 1.00 94.25 321 THR A N 1
ATOM 2329 C CA . THR A 1 321 ? -9.332 -15.136 2.004 1.00 94.25 321 THR A CA 1
ATOM 2330 C C . THR A 1 321 ? -10.513 -15.813 2.707 1.00 94.25 321 THR A C 1
ATOM 2332 O O . THR A 1 321 ? -10.768 -16.993 2.477 1.00 94.25 321 THR A O 1
ATOM 2335 N N . GLY A 1 322 ? -11.235 -15.084 3.564 1.00 96.44 322 GLY A N 1
ATOM 2336 C CA . GLY A 1 322 ? -12.289 -15.595 4.438 1.00 96.44 322 GLY A CA 1
ATOM 2337 C C . GLY A 1 322 ? -11.794 -16.068 5.809 1.00 96.44 322 GLY A C 1
ATOM 2338 O O . GLY A 1 322 ? -12.619 -16.430 6.644 1.00 96.44 322 GLY A O 1
ATOM 2339 N N . GLU A 1 323 ? -10.481 -16.059 6.068 1.00 97.62 323 GLU A N 1
ATOM 2340 C CA . GLU A 1 323 ? -9.933 -16.361 7.395 1.00 97.62 323 GLU A CA 1
ATOM 2341 C C . GLU A 1 323 ? -10.345 -15.280 8.406 1.00 97.62 323 GLU A C 1
ATOM 2343 O O . GLU A 1 323 ? -10.258 -14.082 8.123 1.00 97.62 323 GLU A O 1
ATOM 2348 N N . THR A 1 324 ? -10.770 -15.697 9.601 1.00 98.25 324 THR A N 1
ATOM 2349 C CA . THR A 1 324 ? -11.141 -14.788 10.690 1.00 98.25 324 THR A CA 1
ATOM 2350 C C . THR A 1 324 ? -10.240 -15.003 11.899 1.00 98.25 324 THR A C 1
ATOM 2352 O O . THR A 1 324 ? -10.158 -16.105 12.440 1.00 98.25 324 THR A O 1
ATOM 2355 N N . LEU A 1 325 ? -9.630 -13.921 12.378 1.00 98.19 325 LEU A N 1
ATOM 2356 C CA . LEU A 1 325 ? -8.950 -13.867 13.668 1.00 98.19 325 LEU A CA 1
ATOM 2357 C C . LEU A 1 325 ? -9.893 -13.255 14.702 1.00 98.19 325 LEU A C 1
ATOM 2359 O O . LEU A 1 325 ? -10.508 -12.224 14.441 1.00 98.19 325 LEU A O 1
ATOM 2363 N N . SER A 1 326 ? -9.980 -13.863 15.885 1.00 98.06 326 SER A N 1
ATOM 2364 C CA . SER A 1 326 ? -10.755 -13.347 17.017 1.00 98.06 326 SER A CA 1
ATOM 2365 C C . SER A 1 326 ? -9.877 -13.297 18.259 1.00 98.06 326 SER A C 1
ATOM 2367 O O . SER A 1 326 ? -9.329 -14.314 18.679 1.00 98.06 326 SER A O 1
ATOM 2369 N N . LEU A 1 327 ? -9.746 -12.115 18.852 1.00 97.62 327 LEU A N 1
ATOM 2370 C CA . LEU A 1 327 ? -8.834 -11.847 19.961 1.00 97.62 327 LEU A CA 1
ATOM 2371 C C . LEU A 1 327 ? -9.455 -10.880 20.969 1.00 97.62 327 LEU A C 1
ATOM 2373 O O . LEU A 1 327 ? -10.233 -9.999 20.614 1.00 97.62 327 LEU A O 1
ATOM 2377 N N . ASN A 1 328 ? -9.084 -11.034 22.239 1.00 97.50 328 AS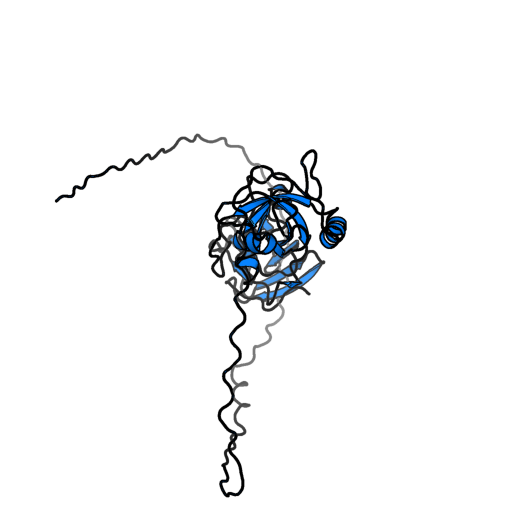N A N 1
ATOM 2378 C CA . ASN A 1 328 ? -9.458 -10.092 23.288 1.00 97.50 328 ASN A CA 1
ATOM 2379 C C . ASN A 1 328 ? -8.313 -9.106 23.516 1.00 97.50 328 ASN A C 1
ATOM 2381 O O . ASN A 1 328 ? -7.200 -9.522 23.832 1.00 97.50 328 ASN A O 1
ATOM 2385 N N . ILE A 1 329 ? -8.590 -7.809 23.386 1.00 97.25 329 ILE A N 1
ATOM 2386 C CA . ILE A 1 329 ? -7.626 -6.738 23.653 1.00 97.25 329 ILE A CA 1
ATOM 2387 C C . ILE A 1 329 ? -8.017 -5.980 24.931 1.00 97.25 329 ILE A C 1
ATOM 2389 O O . ILE A 1 329 ? -9.194 -5.661 25.130 1.00 97.25 329 ILE A O 1
ATOM 2393 N N . PRO A 1 330 ? -7.059 -5.673 25.824 1.00 95.00 330 PRO A N 1
ATOM 2394 C CA . PRO A 1 330 ? -7.361 -5.019 27.097 1.00 95.00 330 PRO A CA 1
ATOM 2395 C C . PRO A 1 330 ? -7.691 -3.529 26.933 1.00 95.00 330 PRO A C 1
ATOM 2397 O O . PRO A 1 330 ? -8.397 -2.954 27.757 1.00 95.00 330 PRO A O 1
ATOM 2400 N N . SER A 1 331 ? -7.183 -2.889 25.879 1.00 95.75 331 SER A N 1
ATOM 2401 C CA . SER A 1 331 ? -7.344 -1.460 25.621 1.00 95.75 331 SER A CA 1
ATOM 2402 C C . SER A 1 331 ? -7.164 -1.141 24.133 1.00 95.75 331 SER A C 1
ATOM 2404 O O . SER A 1 331 ? -6.578 -1.919 23.383 1.00 95.75 331 SER A O 1
ATOM 2406 N N . ILE A 1 332 ? -7.684 0.012 23.703 1.00 96.38 332 ILE A N 1
ATOM 2407 C CA . ILE A 1 332 ? -7.551 0.524 22.331 1.00 96.38 332 ILE A CA 1
ATOM 2408 C C . ILE A 1 332 ? -6.343 1.475 22.296 1.00 96.38 332 ILE A C 1
ATOM 2410 O O . ILE A 1 332 ? -6.488 2.695 22.260 1.00 96.38 332 ILE A O 1
ATOM 2414 N N . ILE A 1 333 ? -5.146 0.898 22.398 1.00 95.12 333 ILE A N 1
ATOM 2415 C CA . ILE A 1 333 ? -3.840 1.583 22.353 1.00 95.12 333 ILE A CA 1
ATOM 2416 C C . ILE A 1 333 ? -2.987 0.986 21.222 1.00 95.12 333 ILE A C 1
ATOM 2418 O O . ILE A 1 333 ? -3.312 -0.112 20.769 1.00 95.12 333 ILE A O 1
ATOM 2422 N N . PRO A 1 334 ? -1.903 1.649 20.768 1.00 94.00 334 PRO A N 1
ATOM 2423 C CA . PRO A 1 334 ? -0.959 1.022 19.847 1.00 94.00 334 PRO A CA 1
ATOM 2424 C C . PRO A 1 334 ? -0.472 -0.334 20.377 1.00 94.00 334 PRO A C 1
ATOM 2426 O O . PRO A 1 334 ? 0.029 -0.409 21.500 1.00 94.00 334 PRO A O 1
ATOM 2429 N N . LEU A 1 335 ? -0.646 -1.402 19.594 1.00 94.69 335 LEU A N 1
ATOM 2430 C CA . LEU A 1 335 ? -0.371 -2.773 20.037 1.00 94.69 335 LEU A CA 1
ATOM 2431 C C . LEU A 1 335 ? 0.057 -3.676 18.869 1.00 94.69 335 LEU A C 1
ATOM 2433 O O . LEU A 1 335 ? -0.518 -3.619 17.783 1.00 94.69 335 LEU A O 1
ATOM 2437 N N . ASP A 1 336 ? 1.042 -4.543 19.117 1.00 95.56 336 ASP A N 1
ATOM 2438 C CA . ASP A 1 336 ? 1.259 -5.754 18.318 1.00 95.56 336 ASP A CA 1
ATOM 2439 C C . ASP A 1 336 ? 0.272 -6.826 18.770 1.00 95.56 336 ASP A C 1
ATOM 2441 O O . ASP A 1 336 ? 0.293 -7.237 19.931 1.00 95.56 336 ASP A O 1
ATOM 2445 N N . LEU A 1 337 ? -0.589 -7.287 17.869 1.00 97.12 337 LEU A N 1
ATOM 2446 C CA . LEU A 1 337 ? -1.563 -8.322 18.196 1.00 97.12 337 LEU A CA 1
ATOM 2447 C C . LEU A 1 337 ? -0.915 -9.704 18.375 1.00 97.12 337 LEU A C 1
ATOM 2449 O O . LEU A 1 337 ? -1.581 -10.623 18.845 1.00 97.12 337 LEU A O 1
ATOM 2453 N N . GLY A 1 338 ? 0.358 -9.875 17.995 1.00 96.81 338 GLY A N 1
ATOM 2454 C CA . GLY A 1 338 ? 1.101 -11.133 18.125 1.00 96.81 338 GLY A CA 1
ATOM 2455 C C . GLY A 1 338 ? 0.598 -12.258 17.214 1.00 96.81 338 GLY A C 1
ATOM 2456 O O . GLY A 1 338 ? 1.119 -13.369 17.260 1.00 96.81 338 GLY A O 1
ATOM 2457 N N . VAL A 1 339 ? -0.401 -11.971 16.381 1.00 96.94 339 VAL A N 1
ATOM 2458 C CA . VAL A 1 339 ? -1.034 -12.896 15.440 1.00 96.94 339 VAL A CA 1
ATOM 2459 C C . VAL A 1 339 ? -1.132 -12.252 14.065 1.00 96.94 339 VAL A C 1
ATOM 2461 O O . VAL A 1 339 ? -1.157 -11.026 13.940 1.00 96.94 339 VAL A O 1
ATOM 2464 N N . ASN A 1 340 ? -1.193 -13.084 13.033 1.00 96.75 340 ASN A N 1
ATOM 2465 C CA . ASN A 1 340 ? -1.425 -12.678 11.653 1.00 96.75 340 ASN A CA 1
ATOM 2466 C C . ASN A 1 340 ? -2.163 -13.805 10.924 1.00 96.75 340 ASN A C 1
ATOM 2468 O O . ASN A 1 340 ? -2.237 -14.918 11.446 1.00 96.75 340 ASN A O 1
ATOM 2472 N N . PHE A 1 341 ? -2.689 -13.510 9.740 1.00 95.31 341 PHE A N 1
ATOM 2473 C CA . PHE A 1 341 ? -3.294 -14.523 8.873 1.00 95.31 341 PHE A CA 1
ATOM 2474 C C . PHE A 1 341 ? -2.241 -15.532 8.396 1.00 95.31 341 PHE A C 1
ATOM 2476 O O . PHE A 1 341 ? -1.030 -15.279 8.492 1.00 95.31 341 PHE A O 1
ATOM 2483 N N . SER A 1 342 ? -2.689 -16.697 7.938 1.00 89.25 342 SER A N 1
ATOM 2484 C CA . SER A 1 342 ? -1.783 -17.775 7.523 1.00 89.25 342 SER A CA 1
ATOM 2485 C C . SER A 1 342 ? -1.073 -17.438 6.216 1.00 89.25 342 SER A C 1
ATOM 2487 O O . SER A 1 342 ? -1.763 -17.243 5.197 1.00 89.25 342 SER A O 1
#

Foldseek 3Di:
DDDDDDDDDDDDDDDDDDDDDDDDDDDDDDDDDDDDDDDDDDDDDDDDDPPPPPPPPPDDDDDDDDDDDDDDDDDDDDDDDDDDPDDDPPDPDQPADQDDDDAAFPLPRDPHDAPDDDPLQVVLSVVQNPWDKAKEWEDEQDPADQQRQCVALQNARGDDPVQSQAAKAAACVVCVLVQQQQWWKWKAFRTSQAPCGSNFTDIHGYRHHDHPHDDGYMYIYLNRCCRRGVHRCVNGDMYMMTIDIDFPQVVQDWFKKWAWDPPDDQFKTKIAIHSARFGFPWKDKQNHTFDAGSSRITMHGHPPDGDPDDPQIWIWTAGPVRDIDTDTHGDRHTDGPRDYDD

Organism: Auxenochlorella protothecoides (NCBI:txid3075)

Mean predicted aligned error: 15.43 Å

Secondary structure (DSSP, 8-state):
------------------------------------PPPPPPPPPPPPPTTSSSSSS-------------------PPPPPPPPPPPPPPPPPP--B---S---BSS--TTS--PPPPHHHHHHHHHTTTSEEEEEEEEPP----TTTBTTSTT-BS---TTTTTSEEEE-HHHHGGGTTTT-EEEEEE-BTT-TTTTT-EEEEEEEEE-TT--TT-EEEEHHHHHHHH-B-GGG--EEEEEEEEE--GGG--SPPEEEE-TT-BTTEEEEEEES-SS-EEEEEETTEEPEE-TTSEEEEE-TTS-----SSEEEEEEETTS-EEEEEESSSSSEE-S----

Nearest PDB structures (foldseek):
  4l48-assembly2_C  TM=8.633E-01  e=1.120E-14  Clavibacter michiganensis subsp. michiganensis NCPPB 382
  4jjo-assembly1_A  TM=8.482E-01  e=7.012E-15  Clavibacter michiganensis
  7wvr-assembly1_A  TM=8.120E-01  e=5.349E-13  Evansstolkia leycettana
  4fer-assembly1_A  TM=6.807E-01  e=4.080E-11  Bacillus subtilis subsp. subtilis str. 168
  5iry-assembly1_B  TM=3.591E-01  e=5.757E-01  Homo sapiens

InterPro domains:
  IPR036908 RlpA-like domain superfamily [G3DSA:2.40.40.10] (114-249)
  IPR036908 RlpA-like domain superfamily [SSF50685] (130-271)

Radius of gyration: 31.05 Å; Cα contacts (8 Å, |Δi|>4): 587; chains: 1; bounding box: 101×77×82 Å

Solvent-accessible surface area (backbone atoms only — not comparable to full-atom values): 21191 Å² total; per-residue (Å²): 139,77,86,82,91,90,82,92,81,90,82,89,80,88,86,80,88,86,86,83,84,88,84,89,82,86,87,86,85,91,79,88,91,84,91,82,83,87,83,83,84,81,83,88,78,82,80,85,73,97,78,80,82,84,79,89,86,84,81,85,88,86,87,84,84,87,86,84,88,86,90,86,82,90,81,83,87,81,75,88,76,77,80,78,79,79,76,75,79,77,77,80,74,84,78,56,56,88,83,84,91,76,83,35,27,69,91,64,35,83,91,55,90,62,79,87,71,52,74,67,37,52,58,35,50,66,77,45,70,88,40,45,67,22,50,34,36,56,37,76,77,62,90,49,54,70,53,49,36,48,89,36,49,18,23,36,47,42,56,57,86,63,46,56,41,18,30,27,21,29,6,60,78,70,22,48,66,28,76,44,49,63,36,18,32,44,37,26,28,31,16,69,86,27,87,48,33,49,73,35,66,50,69,22,31,32,42,30,56,28,87,86,32,58,80,59,14,33,34,32,25,24,64,38,48,30,75,30,32,56,38,45,46,90,74,61,50,67,40,27,28,33,34,43,84,44,79,38,43,94,77,50,74,76,29,27,33,40,30,52,43,94,75,51,52,65,36,30,43,36,36,20,74,20,55,50,39,53,58,72,72,48,41,29,52,64,85,43,73,38,47,79,41,41,53,35,31,35,29,43,80,36,87,98,43,70,60,96,72,63,76,65,32,41,40,34,43,27,29,73,88,68,53,69,51,76,47,79,38,75,65,91,53,78,39,73,66,76,46,64,71,134

Sequence (342 aa):
MSAPQTLSCIALLALACLAPAAAAGSVPRALRSSGLAPARAPDAAAAPTPESLARDLAAASVSQAEPALAPGPFASLPSPAAAPPAAAPPPPSPTWVTSYTNLTSFLNPGTAYAPPLSAAQRAAAAGLKDWRQGTGTVSAARDFQETGVQTLNCGIGYLNPHFTYYYAGVSATYYAAGQYCGMCLNVTCVDTVCPHAMLDYALFMLVDSCASCEGDDITISAPGLGNITDVDYNINPVMKLAWQPVACNSLITGGIRLWPSTQNNQYFIGINFSNLKELLTSVTLSGIAMAYQSYGYWTINTPGTPIPISAPYTLQLTAQTGETLSLNIPSIIPLDLGVNFS